Protein AF-A0A6N6T732-F1 (afdb_monomer_lite)

Foldseek 3Di:
DDDDDDDDDPPVCVVVVVVPDDDDDDDDDDDDDDDPPVPPPPPDPPQQLVLLLLQLLVLLVVPQVPHDPVVSVVSSVVSSVCVVVVHDDPVFKDWWDFPDKKKFKFFWDWAADPDDDDPVLPDQLEHFIFTDWQFRPDMDHADPPQADPVGGFAWWKWARDPSAIATGMHMKMKTKTFAPAWAFLPDSWWKKKKKKKKKKKKFFWDDAQLLPFKDKDKEFEDPPDDPHRPDTDDADGDPVRRPDDDQDDIDPGIDMDMDIDIGMHTRNPDDDPPNDGGTGMMMMIMHSHDCSSDDRDPTRMMIMHMDMDIIMMTGD

Structure (mmCIF, N/CA/C/O backbone):
data_AF-A0A6N6T732-F1
#
_entry.id   AF-A0A6N6T732-F1
#
loop_
_atom_site.group_PDB
_atom_site.id
_atom_site.type_symbol
_atom_site.label_atom_id
_atom_site.label_alt_id
_atom_site.label_comp_id
_atom_site.label_asym_id
_atom_site.label_entity_id
_atom_site.label_seq_id
_atom_site.pdbx_PDB_ins_code
_atom_site.Cartn_x
_atom_site.Cartn_y
_atom_site.Cartn_z
_atom_site.occupancy
_atom_site.B_iso_or_equiv
_atom_site.auth_seq_id
_atom_site.auth_comp_id
_atom_site.auth_asym_id
_atom_site.auth_atom_id
_atom_site.pdbx_PDB_model_num
ATOM 1 N N . MET A 1 1 ? 51.504 6.456 -14.322 1.00 35.09 1 MET A N 1
ATOM 2 C CA . MET A 1 1 ? 51.088 7.842 -14.632 1.00 35.09 1 MET A CA 1
ATOM 3 C C . MET A 1 1 ? 49.649 7.806 -15.120 1.00 35.09 1 MET A C 1
ATOM 5 O O . MET A 1 1 ? 49.411 7.328 -16.221 1.00 35.09 1 MET A O 1
ATOM 9 N N . ALA A 1 2 ? 48.691 8.194 -14.278 1.00 30.41 2 ALA A N 1
ATOM 10 C CA . ALA A 1 2 ? 47.276 8.191 -14.644 1.00 30.41 2 ALA A CA 1
ATOM 11 C C . ALA A 1 2 ? 46.963 9.426 -15.504 1.00 30.41 2 ALA A C 1
ATOM 13 O O . ALA A 1 2 ? 47.252 10.549 -15.096 1.00 30.41 2 ALA A O 1
ATOM 14 N N . LYS A 1 3 ? 46.417 9.212 -16.706 1.00 30.59 3 LYS A N 1
ATOM 15 C CA . LYS A 1 3 ? 45.911 10.280 -17.575 1.00 30.59 3 LYS A CA 1
ATOM 16 C C . LYS A 1 3 ? 44.553 10.732 -17.045 1.00 30.59 3 LYS A C 1
ATOM 18 O O . LYS A 1 3 ? 43.593 9.968 -17.086 1.00 30.59 3 LYS A O 1
ATOM 23 N N . THR A 1 4 ? 44.477 11.964 -16.563 1.00 31.52 4 THR A N 1
ATOM 24 C CA . THR A 1 4 ? 43.221 12.598 -16.161 1.00 31.52 4 THR A CA 1
ATOM 25 C C . THR A 1 4 ? 42.427 12.960 -17.417 1.00 31.52 4 THR A C 1
ATOM 27 O O . THR A 1 4 ? 42.833 13.836 -18.177 1.00 31.52 4 THR A O 1
ATOM 30 N N . GLN A 1 5 ? 41.307 12.277 -17.663 1.00 32.09 5 GLN A N 1
ATOM 31 C CA . GLN A 1 5 ? 40.315 12.717 -18.646 1.00 32.09 5 GLN A CA 1
ATOM 32 C C . GLN A 1 5 ? 39.537 13.892 -18.041 1.00 32.09 5 GLN A C 1
ATOM 34 O O . GLN A 1 5 ? 38.750 13.712 -17.114 1.00 32.09 5 GLN A O 1
ATOM 39 N N . GLY A 1 6 ? 39.794 15.105 -18.529 1.00 36.12 6 GLY A N 1
ATOM 40 C CA . GLY A 1 6 ? 38.987 16.277 -18.196 1.00 36.12 6 GLY A CA 1
ATOM 41 C C . GLY A 1 6 ? 37.694 16.268 -19.006 1.00 36.12 6 GLY A C 1
ATOM 42 O O . GLY A 1 6 ? 37.737 16.150 -20.229 1.00 36.12 6 GLY A O 1
ATOM 43 N N . MET A 1 7 ? 36.551 16.391 -18.334 1.00 41.09 7 MET A N 1
ATOM 44 C CA . MET A 1 7 ? 35.250 16.548 -18.979 1.00 41.09 7 MET A CA 1
ATOM 45 C C . MET A 1 7 ? 34.884 18.037 -18.998 1.00 41.09 7 MET A C 1
ATOM 47 O O . MET A 1 7 ? 34.877 18.683 -17.951 1.00 41.09 7 MET A O 1
ATOM 51 N N . LEU A 1 8 ? 34.604 18.592 -20.180 1.00 38.72 8 LEU A N 1
ATOM 52 C CA . LEU A 1 8 ? 34.119 19.967 -20.320 1.00 38.72 8 LEU A CA 1
ATOM 53 C C . LEU A 1 8 ? 32.627 20.006 -19.972 1.00 38.72 8 LEU A C 1
ATOM 55 O O . LEU A 1 8 ? 31.811 19.404 -20.667 1.00 38.72 8 LEU A O 1
ATOM 59 N N . VAL A 1 9 ? 32.279 20.704 -18.890 1.00 42.16 9 VAL A N 1
ATOM 60 C CA . VAL A 1 9 ? 30.891 20.889 -18.449 1.00 42.16 9 VAL A CA 1
ATOM 61 C C . VAL A 1 9 ? 30.406 22.272 -18.896 1.00 42.16 9 VAL A C 1
ATOM 63 O O . VAL A 1 9 ? 31.057 23.266 -18.568 1.00 42.16 9 VAL A O 1
ATOM 66 N N . PRO A 1 10 ? 29.281 22.368 -19.629 1.00 42.53 10 PRO A N 1
ATOM 67 C CA . PRO A 1 10 ? 28.697 23.648 -20.023 1.00 42.53 10 PRO A CA 1
ATOM 68 C C . PRO A 1 10 ? 28.397 24.539 -18.804 1.00 42.53 10 PRO A C 1
ATOM 70 O O . PRO A 1 10 ? 27.924 24.012 -17.794 1.00 42.53 10 PRO A O 1
ATOM 73 N N . PRO A 1 11 ? 28.583 25.875 -18.880 1.00 43.62 11 PRO A N 1
ATOM 74 C CA . PRO A 1 11 ? 28.411 26.778 -17.735 1.00 43.62 11 PRO A CA 1
ATOM 75 C C . PRO A 1 11 ? 27.060 26.671 -17.016 1.00 43.62 11 PRO A C 1
ATOM 77 O O . PRO A 1 11 ? 26.996 26.816 -15.799 1.00 43.62 11 PRO A O 1
ATOM 80 N N . SER A 1 12 ? 25.991 26.342 -17.745 1.00 44.75 12 SER A N 1
ATOM 81 C CA . SER A 1 12 ? 24.641 26.150 -17.202 1.00 44.75 12 SER A CA 1
ATOM 82 C C . SER A 1 12 ? 24.476 24.895 -16.337 1.00 44.75 12 SER A C 1
ATOM 84 O O . SER A 1 12 ? 23.499 24.789 -15.599 1.00 44.75 12 SER A O 1
ATOM 86 N N . LEU A 1 13 ? 25.413 23.947 -16.412 1.00 42.38 13 LEU A N 1
ATOM 87 C CA . LEU A 1 13 ? 25.359 22.654 -15.725 1.00 42.38 13 LEU A CA 1
ATOM 88 C C . LEU A 1 13 ? 26.427 22.515 -14.632 1.00 42.38 13 LEU A C 1
ATOM 90 O O . LEU A 1 13 ? 26.400 21.541 -13.879 1.00 42.38 13 LEU A O 1
ATOM 94 N N . ILE A 1 14 ? 27.330 23.495 -14.494 1.00 47.50 14 ILE A N 1
ATOM 95 C CA . ILE A 1 14 ? 28.414 23.493 -13.497 1.00 47.50 14 ILE A CA 1
ATOM 96 C C . ILE A 1 14 ? 27.856 23.356 -12.071 1.00 47.50 14 ILE A C 1
ATOM 98 O O . ILE A 1 14 ? 28.342 22.534 -11.297 1.00 47.50 14 ILE A O 1
ATOM 102 N N . ASP A 1 15 ? 26.772 24.063 -11.748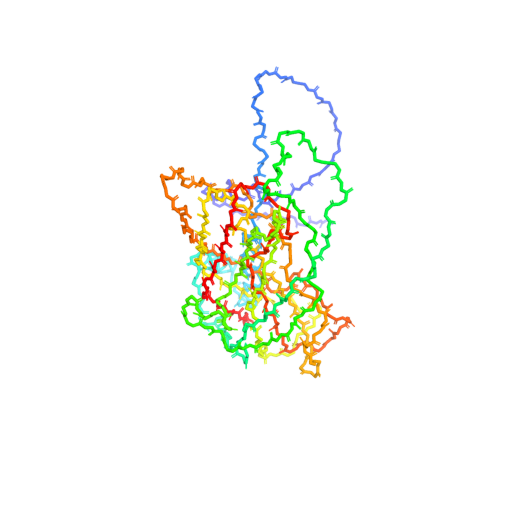 1.00 40.88 15 ASP A N 1
ATOM 103 C CA . ASP A 1 15 ? 26.142 24.019 -10.420 1.00 40.88 15 ASP A CA 1
ATOM 104 C C . ASP A 1 15 ? 25.431 22.693 -10.106 1.00 40.88 15 ASP A C 1
ATOM 106 O O . ASP A 1 15 ? 25.284 22.322 -8.939 1.00 40.88 15 ASP A O 1
ATOM 110 N N . GLN A 1 16 ? 24.984 21.958 -11.127 1.00 43.28 16 GLN A N 1
ATOM 111 C CA . GLN A 1 16 ? 24.460 20.596 -10.972 1.00 43.28 16 GLN A CA 1
ATOM 112 C C . GLN A 1 16 ? 25.591 19.568 -10.874 1.00 43.28 16 GLN A C 1
ATOM 114 O O . GLN A 1 16 ? 25.476 18.595 -10.131 1.00 43.28 16 GLN A O 1
ATOM 119 N N . PHE A 1 17 ? 26.699 19.806 -11.573 1.00 38.28 17 PHE A N 1
ATOM 120 C CA . PHE A 1 17 ? 27.848 18.911 -11.620 1.00 38.28 17 PHE A CA 1
ATOM 121 C C . PHE A 1 17 ? 28.664 18.939 -10.318 1.00 38.28 17 PHE A C 1
ATOM 123 O O . PHE A 1 17 ? 28.995 17.890 -9.765 1.00 38.28 17 PHE A O 1
ATOM 130 N N . LEU A 1 18 ? 28.895 20.132 -9.756 1.00 43.75 18 LEU A N 1
ATOM 131 C CA . LEU A 1 18 ? 29.606 20.325 -8.484 1.00 43.75 18 LEU A CA 1
ATOM 132 C C . LEU A 1 18 ? 28.840 19.783 -7.265 1.00 43.75 18 LEU A C 1
ATOM 134 O O . LEU A 1 18 ? 29.448 19.481 -6.241 1.00 43.75 18 LEU A O 1
ATOM 138 N N . LYS A 1 19 ? 27.514 19.614 -7.359 1.00 43.56 19 LYS A N 1
ATOM 139 C CA . LYS A 1 19 ? 26.692 19.025 -6.285 1.00 43.56 19 LYS A CA 1
ATOM 140 C C . LYS A 1 19 ? 26.831 17.503 -6.166 1.00 43.56 19 LYS A C 1
ATOM 142 O O . LYS A 1 19 ? 26.499 16.971 -5.109 1.00 43.56 19 LYS A O 1
ATOM 147 N N . ASN A 1 20 ? 27.322 16.825 -7.206 1.00 37.81 20 ASN A N 1
ATOM 148 C CA . ASN A 1 20 ? 27.264 15.364 -7.324 1.00 37.81 20 ASN A CA 1
ATOM 149 C C . ASN A 1 20 ? 28.620 14.647 -7.180 1.00 37.81 20 ASN A C 1
ATOM 151 O O . ASN A 1 20 ? 28.633 13.428 -7.025 1.00 37.81 20 ASN A O 1
ATOM 155 N N . LEU A 1 21 ? 29.759 15.351 -7.203 1.00 31.69 21 LEU A N 1
ATOM 156 C CA . LEU A 1 21 ? 31.086 14.723 -7.238 1.00 31.69 21 LEU A CA 1
ATOM 157 C C . LEU A 1 21 ? 31.931 15.027 -5.987 1.00 31.69 21 LEU A C 1
ATOM 159 O O . LEU A 1 21 ? 32.780 15.908 -5.971 1.00 31.69 21 LEU A O 1
ATOM 163 N N . VAL A 1 22 ? 31.750 14.146 -5.003 1.00 36.78 22 VAL A N 1
ATOM 164 C CA . VAL A 1 22 ? 32.796 13.531 -4.159 1.00 36.78 22 VAL A CA 1
ATOM 165 C C . VAL A 1 22 ? 33.006 14.047 -2.713 1.00 36.78 22 VAL A C 1
ATOM 167 O O . VAL A 1 22 ? 32.963 15.249 -2.452 1.00 36.78 22 VAL A O 1
ATOM 170 N N . PRO A 1 23 ? 33.236 13.112 -1.751 1.00 37.38 23 PRO A N 1
ATOM 171 C CA . PRO A 1 23 ? 33.111 13.306 -0.305 1.00 37.38 23 PRO A CA 1
ATOM 172 C C . PRO A 1 23 ? 34.408 13.089 0.518 1.00 37.38 23 PRO A C 1
ATOM 174 O O . PRO A 1 23 ? 35.254 12.278 0.162 1.00 37.38 23 PRO A O 1
ATOM 177 N N . SER A 1 24 ? 34.434 13.654 1.739 1.00 33.94 24 SER A N 1
ATOM 178 C CA . SER A 1 24 ? 35.237 13.244 2.928 1.00 33.94 24 SER A CA 1
ATOM 179 C C . SER A 1 24 ? 36.781 13.329 2.798 1.00 33.94 24 SER A C 1
ATOM 181 O O . SER A 1 24 ? 37.322 13.203 1.718 1.00 33.94 24 SER A O 1
ATOM 183 N N . LYS A 1 25 ? 37.634 13.516 3.814 1.00 27.47 25 LYS A N 1
ATOM 184 C CA . LYS A 1 25 ? 37.588 13.486 5.286 1.00 27.47 25 LYS A CA 1
ATOM 185 C C . LYS A 1 25 ? 38.965 14.011 5.764 1.00 27.47 25 LYS A C 1
ATOM 187 O O . LYS A 1 25 ? 39.962 13.707 5.120 1.00 27.47 25 LYS A O 1
ATOM 192 N N . GLY A 1 26 ? 39.035 14.668 6.928 1.00 26.25 26 GLY A N 1
ATOM 193 C CA . GLY A 1 26 ? 40.255 14.687 7.758 1.00 26.25 26 GLY A CA 1
ATOM 194 C C . GLY A 1 26 ? 40.869 16.050 8.106 1.00 26.25 26 GLY A C 1
ATOM 195 O O . GLY A 1 26 ? 41.775 16.487 7.415 1.00 26.25 26 GLY A O 1
ATOM 196 N N . LEU A 1 27 ? 40.445 16.594 9.264 1.00 31.34 27 LEU A N 1
ATOM 197 C CA . LEU A 1 27 ? 41.153 17.528 10.174 1.00 31.34 27 LEU A CA 1
ATOM 198 C C . LEU A 1 27 ? 41.554 18.908 9.593 1.00 31.34 27 LEU A C 1
ATOM 200 O O . LEU A 1 27 ? 42.120 19.022 8.528 1.00 31.34 27 LEU A O 1
ATOM 204 N N . SER A 1 28 ? 41.405 20.050 10.258 1.00 29.86 28 SER A N 1
ATOM 205 C CA . SER A 1 28 ? 41.056 20.391 11.633 1.00 29.86 28 SER A CA 1
ATOM 206 C C . SER A 1 28 ? 40.894 21.920 11.713 1.00 29.86 28 SER A C 1
ATOM 208 O O . SER A 1 28 ? 41.497 22.647 10.931 1.00 29.86 28 SER A O 1
ATOM 210 N N . LYS A 1 29 ? 40.162 22.366 12.741 1.00 26.39 29 LYS A N 1
ATOM 211 C CA . LYS A 1 29 ? 40.048 23.734 13.289 1.00 26.39 29 LYS A CA 1
ATOM 212 C C . LYS A 1 29 ? 38.843 24.570 12.834 1.00 26.39 29 LYS A C 1
ATOM 214 O O . LYS A 1 29 ? 38.681 24.991 11.699 1.00 26.39 29 LYS A O 1
ATOM 219 N N . ILE A 1 30 ? 38.006 24.780 13.844 1.00 32.16 30 ILE A N 1
ATOM 220 C CA . ILE A 1 30 ? 36.746 25.511 13.915 1.00 32.16 30 ILE A CA 1
ATOM 221 C C . ILE A 1 30 ? 37.026 26.993 14.210 1.00 32.16 30 ILE A C 1
ATOM 223 O O . ILE A 1 30 ? 37.920 27.283 15.003 1.00 32.16 30 ILE A O 1
ATOM 227 N N . ARG A 1 31 ? 36.148 27.869 13.696 1.00 25.81 31 ARG A N 1
ATOM 228 C CA . ARG A 1 31 ? 35.474 29.049 14.314 1.00 25.81 31 ARG A CA 1
ATOM 229 C C . ARG A 1 31 ? 35.405 30.169 13.264 1.00 25.81 31 ARG A C 1
ATOM 231 O O . ARG A 1 31 ? 36.355 30.369 12.531 1.00 25.81 31 ARG A O 1
ATOM 238 N N . VAL A 1 32 ? 34.298 30.889 13.090 1.00 24.05 32 VAL A N 1
ATOM 239 C CA . VAL A 1 32 ? 33.556 31.668 14.095 1.00 24.05 32 VAL A CA 1
ATOM 240 C C . VAL A 1 32 ? 32.073 31.798 13.680 1.00 24.05 32 VAL A C 1
ATOM 242 O O . VAL A 1 32 ? 31.765 31.915 12.499 1.00 24.05 32 VAL A O 1
ATOM 245 N N . ARG A 1 33 ? 31.155 31.780 14.662 1.00 32.78 33 ARG A N 1
ATOM 246 C CA . ARG A 1 33 ? 29.714 32.087 14.503 1.00 32.78 33 ARG A CA 1
ATOM 247 C C . ARG A 1 33 ? 29.509 33.602 14.338 1.00 32.78 33 ARG A C 1
ATOM 249 O O . ARG A 1 33 ? 30.159 34.352 15.060 1.00 32.78 33 ARG A O 1
ATOM 256 N N . PRO A 1 34 ? 28.537 34.053 13.529 1.00 27.25 34 PRO A N 1
ATOM 257 C CA . PRO A 1 34 ? 27.346 34.637 14.158 1.00 27.25 34 PRO A CA 1
ATOM 258 C C . PRO A 1 34 ? 26.037 34.337 13.404 1.00 27.25 34 PRO A C 1
ATOM 260 O O . PRO A 1 34 ? 26.011 34.167 12.190 1.00 27.25 34 PRO A O 1
ATOM 263 N N . SER A 1 35 ? 24.936 34.331 14.159 1.00 27.12 35 SER A N 1
ATOM 264 C CA . SER A 1 35 ? 23.563 33.947 13.788 1.00 27.12 35 SER A CA 1
ATOM 265 C C . SER A 1 35 ? 23.373 32.448 13.525 1.00 27.12 35 SER A C 1
ATOM 267 O O . SER A 1 35 ? 23.956 31.850 12.625 1.00 27.12 35 SER A O 1
ATOM 269 N N . VAL A 1 36 ? 22.551 31.814 14.363 1.00 31.14 36 VAL A N 1
ATOM 270 C CA . VAL A 1 36 ? 22.095 30.437 14.173 1.00 31.14 36 VAL A CA 1
ATOM 271 C C . VAL A 1 36 ? 21.161 30.436 12.960 1.00 31.14 36 VAL A C 1
ATOM 273 O O . VAL A 1 36 ? 19.945 30.468 13.097 1.00 31.14 36 VAL A O 1
ATOM 276 N N . ARG A 1 37 ? 21.725 30.395 11.747 1.00 30.56 37 ARG A N 1
ATOM 277 C CA . ARG A 1 37 ? 21.082 29.617 10.693 1.00 30.56 37 ARG A CA 1
ATOM 278 C C . ARG A 1 37 ? 21.191 28.190 11.189 1.00 30.56 37 ARG A C 1
ATOM 280 O O . ARG A 1 37 ? 22.283 27.622 11.194 1.00 30.56 37 ARG A O 1
ATOM 287 N N . ILE A 1 38 ? 20.082 27.650 11.691 1.00 29.45 38 ILE A N 1
ATOM 288 C CA . ILE A 1 38 ? 19.887 26.204 11.695 1.00 29.45 38 ILE A CA 1
ATOM 289 C C . ILE A 1 38 ? 20.285 25.809 10.279 1.00 29.45 38 ILE A C 1
ATOM 291 O O . ILE A 1 38 ? 19.658 26.267 9.324 1.00 29.45 38 ILE A O 1
ATOM 295 N N . ALA A 1 39 ? 21.421 25.127 10.128 1.00 32.91 39 ALA A N 1
ATOM 296 C CA . ALA A 1 39 ? 21.744 24.520 8.858 1.00 32.91 39 ALA A CA 1
ATOM 297 C C . ALA A 1 39 ? 20.534 23.640 8.587 1.00 32.91 39 ALA A C 1
ATOM 299 O O . ALA A 1 39 ? 20.311 22.693 9.343 1.00 32.91 39 ALA A O 1
ATOM 300 N N . GLU A 1 40 ? 19.698 24.032 7.620 1.00 34.22 40 GLU A N 1
ATOM 301 C CA . GLU A 1 40 ? 18.689 23.141 7.081 1.00 34.22 40 GLU A CA 1
ATOM 302 C C . GLU A 1 40 ? 19.465 21.868 6.792 1.00 34.22 40 GLU A C 1
ATOM 304 O O . GLU A 1 40 ? 20.351 21.855 5.929 1.00 34.22 40 GLU A O 1
ATOM 309 N N . GLN A 1 41 ? 19.237 20.837 7.612 1.00 30.78 41 GLN A N 1
ATOM 310 C CA . GLN A 1 41 ? 19.618 19.489 7.254 1.00 30.78 41 GLN A CA 1
ATOM 311 C C . GLN A 1 41 ? 19.092 19.361 5.841 1.00 30.78 41 GLN A C 1
ATOM 313 O O . GLN A 1 41 ? 17.879 19.454 5.647 1.00 30.78 41 GLN A O 1
ATOM 318 N N . ARG A 1 42 ? 19.993 19.295 4.851 1.00 38.25 42 ARG A N 1
ATOM 319 C CA . ARG A 1 42 ? 19.561 19.064 3.479 1.00 38.25 42 ARG A CA 1
ATOM 320 C C . ARG A 1 42 ? 18.691 17.822 3.583 1.00 38.25 42 ARG A C 1
ATOM 322 O O . ARG A 1 42 ? 19.222 16.808 4.042 1.00 38.25 42 ARG A O 1
ATOM 329 N N . PRO A 1 43 ? 17.385 17.918 3.289 1.00 48.31 43 PRO A N 1
ATOM 330 C CA . PRO A 1 43 ? 16.514 16.779 3.466 1.00 48.31 43 PRO A CA 1
ATOM 331 C C . PRO A 1 43 ? 17.125 15.663 2.631 1.00 48.31 43 PRO A C 1
ATOM 333 O O . PRO A 1 43 ? 17.459 15.889 1.462 1.00 48.31 43 PRO A O 1
ATOM 336 N N . GLU A 1 44 ? 17.378 14.510 3.254 1.00 44.59 44 GLU A N 1
ATOM 337 C CA . GLU A 1 44 ? 17.835 13.347 2.507 1.00 44.59 44 GLU A CA 1
ATOM 338 C C . GLU A 1 44 ? 16.911 13.180 1.294 1.00 44.59 44 GLU A C 1
ATOM 340 O O . GLU A 1 44 ? 15.693 13.369 1.423 1.00 44.59 44 GLU A O 1
ATOM 345 N N . PRO A 1 45 ? 17.455 12.908 0.093 1.00 57.78 45 PRO A N 1
ATOM 346 C CA . PRO A 1 45 ? 16.609 12.697 -1.065 1.00 57.78 45 PRO A CA 1
ATOM 347 C C . PRO A 1 45 ? 15.623 11.577 -0.732 1.00 57.78 45 PRO A C 1
ATOM 349 O O . PRO A 1 45 ? 16.034 10.492 -0.313 1.00 57.78 45 PRO A O 1
ATOM 352 N N . SER A 1 46 ? 14.330 11.868 -0.911 1.00 72.06 46 SER A N 1
ATOM 353 C CA . SER A 1 46 ? 13.245 10.917 -0.639 1.00 72.06 46 SER A CA 1
ATOM 354 C C . SER A 1 46 ? 13.543 9.549 -1.255 1.00 72.06 46 SER A C 1
ATOM 356 O O . SER A 1 46 ? 14.236 9.472 -2.281 1.00 72.06 46 SER A O 1
ATOM 358 N N . TYR A 1 47 ? 13.015 8.464 -0.676 1.00 73.44 47 TYR A N 1
ATOM 359 C CA . TYR A 1 47 ? 13.153 7.123 -1.273 1.00 73.44 47 TYR A CA 1
ATOM 360 C C . TYR A 1 47 ? 12.811 7.116 -2.771 1.00 73.44 47 TYR A C 1
ATOM 362 O O . TYR A 1 47 ? 13.557 6.548 -3.570 1.00 73.44 47 TYR A O 1
ATOM 370 N N . THR A 1 48 ? 11.771 7.856 -3.162 1.00 83.25 48 THR A N 1
ATOM 371 C CA . THR A 1 48 ? 11.371 8.071 -4.557 1.00 83.25 48 THR A CA 1
ATOM 372 C C . THR A 1 48 ? 12.504 8.624 -5.419 1.00 83.25 48 THR A C 1
ATOM 374 O O . THR A 1 48 ? 12.817 8.078 -6.473 1.00 83.25 48 THR A O 1
ATOM 377 N N . THR A 1 49 ? 13.160 9.702 -4.979 1.00 85.00 49 THR A N 1
ATOM 378 C CA . THR A 1 49 ? 14.250 10.338 -5.736 1.00 85.00 49 THR A CA 1
ATOM 379 C C . THR A 1 49 ? 15.444 9.401 -5.901 1.00 85.00 49 THR A C 1
ATOM 381 O O . THR A 1 49 ? 16.023 9.332 -6.985 1.00 85.00 49 THR A O 1
ATOM 384 N N . ARG A 1 50 ? 15.793 8.650 -4.849 1.00 84.31 50 ARG A N 1
ATOM 385 C CA . ARG A 1 50 ? 16.870 7.649 -4.905 1.00 84.31 50 ARG A CA 1
ATOM 386 C C . ARG A 1 50 ? 16.549 6.535 -5.900 1.00 84.31 50 ARG A C 1
ATOM 388 O O . ARG A 1 50 ? 17.413 6.157 -6.687 1.00 84.31 50 ARG A O 1
ATOM 395 N N . PHE A 1 51 ? 15.308 6.052 -5.905 1.00 88.00 51 PHE A N 1
ATOM 396 C CA . PHE A 1 51 ? 14.878 5.027 -6.847 1.00 88.00 51 PHE A CA 1
ATOM 397 C C . PHE A 1 51 ? 14.883 5.517 -8.301 1.00 88.00 51 PHE A C 1
ATOM 399 O O . PHE A 1 51 ? 15.431 4.826 -9.156 1.00 88.00 51 PHE A O 1
ATOM 406 N N . ILE A 1 52 ? 14.345 6.710 -8.581 1.00 91.50 52 ILE A N 1
ATOM 407 C CA . ILE A 1 52 ? 14.351 7.294 -9.936 1.00 91.50 52 ILE A CA 1
ATOM 408 C C . ILE A 1 52 ? 15.785 7.400 -10.465 1.00 91.50 52 ILE A C 1
ATOM 410 O O . ILE A 1 52 ? 16.061 6.992 -11.590 1.00 91.50 52 ILE A O 1
ATOM 414 N N . SER A 1 53 ? 16.711 7.879 -9.628 1.00 90.00 53 SER A N 1
ATOM 415 C CA . SER A 1 53 ? 18.134 7.967 -9.968 1.00 90.00 53 SER A CA 1
ATOM 416 C C . SER A 1 53 ? 18.738 6.637 -10.367 1.00 90.00 53 SER A C 1
ATOM 418 O O . SER A 1 53 ? 19.430 6.541 -11.379 1.00 90.00 53 SER A O 1
ATOM 420 N N . PHE A 1 54 ? 18.497 5.622 -9.548 1.00 90.94 54 PHE A N 1
ATOM 421 C CA . PHE A 1 54 ? 18.991 4.282 -9.791 1.00 90.94 54 PHE A CA 1
ATOM 422 C C . PHE A 1 54 ? 18.417 3.700 -11.088 1.00 90.94 54 PHE A C 1
ATOM 424 O O . PHE A 1 54 ? 19.167 3.213 -11.931 1.00 90.94 54 PHE A O 1
ATOM 431 N N . ALA A 1 55 ? 17.101 3.798 -11.275 1.00 93.00 55 ALA A N 1
ATOM 432 C CA . ALA A 1 55 ? 16.427 3.236 -12.434 1.00 93.00 55 ALA A CA 1
ATOM 433 C C . ALA A 1 55 ? 16.848 3.916 -13.744 1.00 93.00 55 ALA A C 1
ATOM 435 O O . ALA A 1 55 ? 17.134 3.224 -14.719 1.00 93.00 55 ALA A O 1
ATOM 436 N N . ALA A 1 56 ? 16.963 5.248 -13.750 1.00 93.94 56 ALA A N 1
ATOM 437 C CA . ALA A 1 56 ? 17.456 5.996 -14.903 1.00 93.94 56 ALA A CA 1
ATOM 438 C C . ALA A 1 56 ? 18.894 5.602 -15.268 1.00 93.94 56 ALA A C 1
ATOM 440 O O . ALA A 1 56 ? 19.194 5.388 -16.444 1.00 93.94 56 ALA A O 1
ATOM 441 N N . ALA A 1 57 ? 19.776 5.443 -14.275 1.00 92.62 57 ALA A N 1
ATOM 442 C CA . ALA A 1 57 ? 21.153 5.006 -14.502 1.00 92.62 57 ALA A CA 1
ATOM 443 C C . ALA A 1 57 ? 21.220 3.582 -15.076 1.00 92.62 57 ALA A C 1
ATOM 445 O O . ALA A 1 57 ? 21.927 3.353 -16.057 1.00 92.62 57 ALA A O 1
ATOM 446 N N . TRP A 1 58 ? 20.455 2.647 -14.504 1.00 93.69 58 TRP A N 1
ATOM 447 C CA . TRP A 1 58 ? 20.413 1.259 -14.966 1.00 93.69 58 TRP A CA 1
ATOM 448 C C . TRP A 1 58 ? 19.907 1.155 -16.406 1.00 93.69 58 TRP A C 1
ATOM 450 O O . TRP A 1 58 ? 20.550 0.533 -17.251 1.00 93.69 58 TRP A O 1
ATOM 460 N N . LEU A 1 59 ? 18.786 1.820 -16.706 1.00 94.38 59 LEU A N 1
ATOM 461 C CA . LEU A 1 59 ? 18.204 1.835 -18.045 1.00 94.38 59 LEU A CA 1
ATOM 462 C C . LEU A 1 59 ? 19.167 2.438 -19.062 1.00 94.38 59 LEU A C 1
ATOM 464 O O . LEU A 1 59 ? 19.343 1.866 -20.132 1.00 94.38 59 LEU A O 1
ATOM 468 N N . THR A 1 60 ? 19.834 3.540 -18.713 1.00 93.31 60 THR A N 1
ATOM 469 C CA . THR A 1 60 ? 20.846 4.161 -19.579 1.00 93.31 60 THR A CA 1
ATOM 470 C C . THR A 1 60 ? 21.969 3.177 -19.880 1.00 93.31 60 THR A C 1
ATOM 472 O O . THR A 1 60 ? 22.220 2.875 -21.040 1.00 93.31 60 THR A O 1
ATOM 475 N N . ALA A 1 61 ? 22.567 2.563 -18.856 1.00 90.81 61 ALA A N 1
ATOM 476 C CA . ALA A 1 61 ? 23.641 1.590 -19.051 1.00 90.81 61 ALA A CA 1
ATOM 477 C C . ALA A 1 61 ? 23.244 0.415 -19.969 1.00 90.81 61 ALA A C 1
ATOM 479 O O . ALA A 1 61 ? 24.081 -0.091 -20.715 1.00 90.81 61 ALA A O 1
ATOM 480 N N . LYS A 1 62 ? 21.975 -0.014 -19.938 1.00 90.69 62 LYS A N 1
ATOM 481 C CA . LYS A 1 62 ? 21.457 -1.087 -20.799 1.00 90.69 62 LYS A CA 1
ATOM 482 C C . LYS A 1 62 ? 21.135 -0.631 -22.222 1.00 90.69 62 LYS A C 1
ATOM 484 O O . LYS A 1 62 ? 21.442 -1.354 -23.165 1.00 90.69 62 LYS A O 1
ATOM 489 N N . TRP A 1 63 ? 20.523 0.540 -22.383 1.00 89.12 63 TRP A N 1
ATOM 490 C CA . TRP A 1 63 ? 19.969 1.001 -23.661 1.00 89.12 63 TRP A CA 1
ATOM 491 C C . TRP A 1 63 ? 20.952 1.780 -24.526 1.00 89.12 63 TRP A C 1
ATOM 493 O O . TRP A 1 63 ? 20.785 1.838 -25.742 1.00 89.12 63 TRP A O 1
ATOM 503 N N . THR A 1 64 ? 21.993 2.356 -23.931 1.00 89.38 64 THR A N 1
ATOM 504 C CA . THR A 1 64 ? 22.940 3.225 -24.638 1.00 89.38 64 THR A CA 1
ATOM 505 C C . THR A 1 64 ? 24.355 2.652 -24.661 1.00 89.38 64 THR A C 1
ATOM 507 O O . THR A 1 64 ? 25.316 3.407 -24.752 1.00 89.38 64 THR A O 1
ATOM 510 N N . ALA A 1 65 ? 24.505 1.322 -24.598 1.00 80.25 65 ALA A N 1
ATOM 511 C CA . ALA A 1 65 ? 25.804 0.644 -24.480 1.00 80.25 65 ALA A CA 1
ATOM 512 C C . ALA A 1 65 ? 26.837 1.035 -25.561 1.00 80.25 65 ALA A C 1
ATOM 514 O O . ALA A 1 65 ? 28.035 0.960 -25.310 1.00 80.25 65 ALA A O 1
ATOM 515 N N . ASN A 1 66 ? 26.377 1.477 -26.738 1.00 85.44 66 ASN A N 1
ATOM 516 C CA . ASN A 1 66 ? 27.220 1.930 -27.851 1.00 85.44 66 ASN A CA 1
ATOM 517 C C . ASN A 1 66 ? 26.947 3.388 -28.270 1.00 85.44 66 ASN A C 1
ATOM 519 O O . ASN A 1 66 ? 27.345 3.791 -29.362 1.00 85.44 66 ASN A O 1
ATOM 523 N N . ALA A 1 67 ? 26.233 4.162 -27.452 1.00 86.38 67 ALA A N 1
ATOM 524 C CA . ALA A 1 67 ? 25.900 5.545 -27.773 1.00 86.38 67 ALA A CA 1
ATOM 525 C C . ALA A 1 67 ? 27.031 6.507 -27.374 1.00 86.38 67 ALA A C 1
ATOM 527 O O . ALA A 1 67 ? 27.910 6.192 -26.570 1.00 86.38 67 ALA A O 1
ATOM 528 N N . SER A 1 68 ? 27.001 7.720 -27.916 1.00 88.06 68 SER A N 1
ATOM 529 C CA . SER A 1 68 ? 27.865 8.808 -27.465 1.00 88.06 68 SER A CA 1
ATOM 530 C C . SER A 1 68 ? 27.494 9.274 -26.049 1.00 88.06 68 SER A C 1
ATOM 532 O O . SER A 1 68 ? 26.357 9.136 -25.599 1.00 88.06 68 SER A O 1
ATOM 534 N N . LYS A 1 69 ? 28.428 9.931 -25.347 1.00 86.69 69 LYS A N 1
ATOM 535 C CA . LYS A 1 69 ? 28.163 10.501 -24.009 1.00 86.69 69 LYS A CA 1
ATOM 536 C C . LYS A 1 69 ? 27.026 11.523 -23.979 1.00 86.69 69 LYS A C 1
ATOM 538 O O . LYS A 1 69 ? 26.372 11.681 -22.950 1.00 86.69 69 LYS A O 1
ATOM 543 N N . VAL A 1 70 ? 26.789 12.208 -25.096 1.00 86.25 70 VAL A N 1
ATOM 544 C CA . VAL A 1 70 ? 25.676 13.153 -25.225 1.00 86.25 70 VAL A CA 1
ATOM 545 C C . VAL A 1 70 ? 24.347 12.399 -25.248 1.00 86.25 70 VAL A C 1
ATOM 547 O O . VAL A 1 70 ? 23.440 12.759 -24.502 1.00 86.25 70 VAL A O 1
ATOM 550 N N . GLU A 1 71 ? 24.254 11.323 -26.028 1.00 83.88 71 GLU A N 1
ATOM 551 C CA . GLU A 1 71 ? 23.058 10.475 -26.106 1.00 83.88 71 GLU A CA 1
ATOM 552 C C . GLU A 1 71 ? 22.780 9.756 -24.777 1.00 83.88 71 GLU A C 1
ATOM 554 O O . GLU A 1 71 ? 21.637 9.745 -24.325 1.00 83.88 71 GLU A O 1
ATOM 559 N N . GLU A 1 72 ? 23.815 9.243 -24.094 1.00 86.06 72 GLU A N 1
ATOM 560 C CA . GLU A 1 72 ? 23.685 8.673 -22.740 1.00 86.06 72 GLU A CA 1
ATOM 561 C C . GLU A 1 72 ? 23.053 9.686 -21.766 1.00 86.06 72 GLU A C 1
ATOM 563 O O . GLU A 1 72 ? 22.101 9.377 -21.047 1.00 86.06 72 GLU A O 1
ATOM 568 N N . SER A 1 73 ? 23.562 10.924 -21.751 1.00 87.88 73 SER A N 1
ATOM 569 C CA . SER A 1 73 ? 23.083 11.976 -20.847 1.00 87.88 73 SER A CA 1
ATOM 570 C C . SER A 1 73 ? 21.658 12.432 -21.173 1.00 87.88 73 SER A C 1
ATOM 572 O O . SER A 1 73 ? 20.864 12.679 -20.256 1.00 87.88 73 SER A O 1
ATOM 574 N N . GLN A 1 74 ? 21.318 12.526 -22.461 1.00 90.06 74 GLN A N 1
ATOM 575 C CA . GLN A 1 74 ? 19.967 12.852 -22.914 1.00 90.06 74 GLN A CA 1
ATOM 576 C C . GLN A 1 74 ? 18.973 11.762 -22.515 1.00 90.06 74 GLN A C 1
ATOM 578 O O . GLN A 1 74 ? 17.923 12.081 -21.957 1.00 90.06 74 GLN A O 1
ATOM 583 N N . PHE A 1 75 ? 19.322 10.490 -22.724 1.00 91.81 75 PHE A N 1
ATOM 584 C CA . PHE A 1 75 ? 18.464 9.369 -22.358 1.00 91.81 75 PHE A CA 1
ATOM 585 C C . PHE A 1 75 ? 18.261 9.278 -20.842 1.00 91.81 75 PHE A C 1
ATOM 587 O O . PHE A 1 75 ? 17.120 9.226 -20.388 1.00 91.81 75 PHE A O 1
ATOM 594 N N . TYR A 1 76 ? 19.332 9.378 -20.046 1.00 94.00 76 TYR A N 1
ATOM 595 C CA . TYR A 1 76 ? 19.228 9.437 -18.584 1.00 94.00 76 TYR A CA 1
ATOM 596 C C . TYR A 1 76 ? 18.268 10.541 -18.124 1.00 94.00 76 TYR A C 1
ATOM 598 O O . TYR A 1 76 ? 17.391 10.317 -17.287 1.00 94.00 76 TYR A O 1
ATOM 606 N N . SER A 1 77 ? 18.425 11.743 -18.687 1.00 91.38 77 SER A N 1
ATOM 607 C CA . SER A 1 77 ? 17.596 12.897 -18.336 1.00 91.38 77 SER A CA 1
ATOM 608 C C . SER A 1 77 ? 16.135 12.683 -18.730 1.00 91.38 77 SER A C 1
ATOM 610 O O . SER A 1 77 ? 15.248 13.036 -17.955 1.00 91.38 77 SER A O 1
ATOM 612 N N . ALA A 1 78 ? 15.876 12.078 -19.893 1.00 92.12 78 ALA A N 1
ATOM 613 C CA . ALA A 1 78 ? 14.531 11.735 -20.341 1.00 92.12 78 ALA A CA 1
ATOM 614 C C . ALA A 1 78 ? 13.864 10.732 -19.388 1.00 92.12 78 ALA A C 1
ATOM 616 O O . ALA A 1 78 ? 12.810 11.039 -18.833 1.00 92.12 78 ALA A O 1
ATOM 617 N N . VAL A 1 79 ? 14.523 9.603 -19.097 1.00 92.62 79 VAL A N 1
ATOM 618 C CA . VAL A 1 79 ? 14.009 8.571 -18.177 1.00 92.62 79 VAL A CA 1
ATOM 619 C C . VAL A 1 79 ? 13.730 9.159 -16.793 1.00 92.62 79 VAL A C 1
ATOM 621 O O . VAL A 1 79 ? 12.684 8.899 -16.199 1.00 92.62 79 VAL A O 1
ATOM 624 N N . TRP A 1 80 ? 14.637 9.996 -16.279 1.00 93.44 80 TRP A N 1
ATOM 625 C CA . TRP A 1 80 ? 14.442 10.664 -14.995 1.00 93.44 80 TRP A CA 1
ATOM 626 C C . TRP A 1 80 ? 13.169 11.520 -14.976 1.00 93.44 80 TRP A C 1
ATOM 628 O O . TRP A 1 80 ? 12.400 11.464 -14.012 1.00 93.44 80 TRP A O 1
ATOM 638 N N . GLN A 1 81 ? 12.947 12.340 -16.010 1.00 92.62 81 GLN A N 1
ATOM 639 C CA . GLN A 1 81 ? 11.772 13.213 -16.081 1.00 92.62 81 GLN A CA 1
ATOM 640 C C . GLN A 1 81 ? 10.481 12.417 -16.265 1.00 92.62 81 GLN A C 1
ATOM 642 O O . GLN A 1 81 ? 9.495 12.719 -15.593 1.00 92.62 81 GLN A O 1
ATOM 647 N N . GLU A 1 82 ? 10.497 11.379 -17.103 1.00 94.25 82 GLU A N 1
ATOM 648 C CA . GLU A 1 82 ? 9.360 10.474 -17.280 1.00 94.25 82 GLU A CA 1
ATOM 649 C C . GLU A 1 82 ? 8.952 9.836 -15.946 1.00 94.25 82 GLU A C 1
ATOM 651 O O . GLU A 1 82 ? 7.812 9.995 -15.507 1.00 94.25 82 GLU A O 1
ATOM 656 N N . MET A 1 83 ? 9.895 9.219 -15.225 1.00 92.56 83 MET A N 1
ATOM 657 C CA . MET A 1 83 ? 9.601 8.583 -13.937 1.00 92.56 83 MET A CA 1
ATOM 658 C C . MET A 1 83 ? 9.145 9.589 -12.875 1.00 92.56 83 MET A C 1
ATOM 660 O O . MET A 1 83 ? 8.258 9.286 -12.077 1.00 92.56 83 MET A O 1
ATOM 664 N N . ARG A 1 84 ? 9.706 10.807 -12.869 1.00 90.38 84 ARG A N 1
ATOM 665 C CA . ARG A 1 84 ? 9.253 11.887 -11.977 1.00 90.38 84 ARG A CA 1
ATOM 666 C C . ARG A 1 84 ? 7.815 12.317 -12.280 1.00 90.38 84 ARG A C 1
ATOM 668 O O . ARG A 1 84 ? 7.093 12.678 -11.354 1.00 90.38 84 ARG A O 1
ATOM 675 N N . ALA A 1 85 ? 7.408 12.271 -13.545 1.00 89.62 85 ALA A N 1
ATOM 676 C CA . ALA A 1 85 ? 6.036 12.519 -13.976 1.00 89.62 85 ALA A CA 1
ATOM 677 C C . ALA A 1 85 ? 5.105 11.303 -13.773 1.00 89.62 85 ALA A C 1
ATOM 679 O O . ALA A 1 85 ? 3.895 11.424 -13.955 1.00 89.62 85 ALA A O 1
ATOM 680 N N . GLY A 1 86 ? 5.640 10.141 -13.375 1.00 89.94 86 GLY A N 1
ATOM 681 C CA . GLY A 1 86 ? 4.887 8.887 -13.287 1.00 89.94 86 GLY A CA 1
ATOM 682 C C . GLY A 1 86 ? 4.553 8.283 -14.656 1.00 89.94 86 GLY A C 1
ATOM 683 O O . GLY A 1 86 ? 3.584 7.536 -14.771 1.00 89.94 86 GLY A O 1
ATOM 684 N N . VAL A 1 87 ? 5.328 8.623 -15.687 1.00 94.56 87 VAL A N 1
ATOM 685 C CA . VAL A 1 87 ? 5.221 8.090 -17.048 1.00 94.56 87 VAL A CA 1
ATOM 686 C C . VAL A 1 87 ? 6.232 6.956 -17.217 1.00 94.56 87 VAL A C 1
ATOM 688 O O . VAL A 1 87 ? 7.393 7.089 -16.837 1.00 94.56 87 VAL A O 1
ATOM 691 N N . PHE A 1 88 ? 5.784 5.838 -17.787 1.00 95.50 88 PHE A N 1
ATOM 692 C CA . PHE A 1 88 ? 6.603 4.646 -18.007 1.00 95.50 88 PHE A CA 1
ATOM 693 C C . PHE A 1 88 ? 6.533 4.248 -19.477 1.00 95.50 88 PHE A C 1
ATOM 695 O O . PHE A 1 88 ? 5.557 3.645 -19.921 1.00 95.50 88 PHE A O 1
ATOM 702 N N . ASN A 1 89 ? 7.558 4.611 -20.248 1.00 95.94 89 ASN A N 1
ATOM 703 C CA . ASN A 1 89 ? 7.593 4.318 -21.674 1.00 95.94 89 ASN A CA 1
ATOM 704 C C . ASN A 1 89 ? 7.665 2.798 -21.940 1.00 95.94 89 ASN A C 1
ATOM 706 O O . ASN A 1 89 ? 8.606 2.136 -21.485 1.00 95.94 89 ASN A O 1
ATOM 710 N N . PRO A 1 90 ? 6.724 2.234 -22.724 1.00 96.31 90 PRO A N 1
ATOM 711 C CA . PRO A 1 90 ? 6.666 0.802 -22.997 1.00 96.31 90 PRO A CA 1
ATOM 712 C C . PRO A 1 90 ? 7.847 0.292 -23.830 1.00 96.31 90 PRO A C 1
ATOM 714 O O . PRO A 1 90 ? 7.999 -0.917 -23.982 1.00 96.31 90 PRO A O 1
ATOM 717 N N . ALA A 1 91 ? 8.701 1.163 -24.378 1.00 94.69 91 ALA A N 1
ATOM 718 C CA . ALA A 1 91 ? 9.935 0.758 -25.044 1.00 94.69 91 ALA A CA 1
ATOM 719 C C . ALA A 1 91 ? 10.883 0.032 -24.078 1.00 94.69 91 ALA A C 1
ATOM 721 O O . ALA A 1 91 ? 11.417 -1.014 -24.440 1.00 94.69 91 ALA A O 1
ATOM 722 N N . TYR A 1 92 ? 11.003 0.509 -22.837 1.00 94.94 92 TYR A N 1
ATOM 723 C CA . TYR A 1 92 ? 11.967 0.010 -21.848 1.00 94.94 92 TYR A CA 1
ATOM 724 C C . TYR A 1 92 ? 11.358 -0.351 -20.486 1.00 94.94 92 TYR A C 1
ATOM 726 O O . TYR A 1 92 ? 12.042 -0.916 -19.636 1.00 94.94 92 TYR A O 1
ATOM 734 N N . TRP A 1 93 ? 10.058 -0.124 -20.311 1.00 96.62 93 TRP A N 1
ATOM 735 C CA . TRP A 1 93 ? 9.264 -0.659 -19.209 1.00 96.62 93 TRP A CA 1
ATOM 736 C C . TRP A 1 93 ? 8.221 -1.654 -19.712 1.00 96.62 93 TRP A C 1
ATOM 738 O O . TRP A 1 93 ? 7.719 -1.551 -20.829 1.00 96.62 93 TRP A O 1
ATOM 748 N N . GLN A 1 94 ? 7.877 -2.616 -18.869 1.00 96.94 94 GLN A N 1
ATOM 749 C CA . GLN A 1 94 ? 6.748 -3.517 -19.045 1.00 96.94 94 GLN A CA 1
ATOM 750 C C . GLN A 1 94 ? 5.829 -3.378 -17.831 1.00 96.94 94 GLN A C 1
ATOM 752 O O . GLN A 1 94 ? 6.248 -3.671 -16.714 1.00 96.94 94 GLN A O 1
ATOM 757 N N . GLU A 1 95 ? 4.585 -2.944 -18.038 1.00 97.50 95 GLU A N 1
ATOM 758 C CA . GLU A 1 95 ? 3.563 -2.973 -16.985 1.00 97.50 95 GLU A CA 1
ATOM 759 C C . GLU A 1 95 ? 3.187 -4.432 -16.683 1.00 97.50 95 GLU A C 1
ATOM 761 O O . GLU A 1 95 ? 2.971 -5.234 -17.595 1.00 97.50 95 GLU A O 1
ATOM 766 N N . LEU A 1 96 ? 3.167 -4.793 -15.401 1.00 96.31 96 LEU A N 1
ATOM 767 C CA . LEU A 1 96 ? 2.800 -6.122 -14.928 1.00 96.31 96 LEU A CA 1
ATOM 768 C C . LEU A 1 96 ? 1.342 -6.131 -14.473 1.00 96.31 96 LEU A C 1
ATOM 770 O O . LEU A 1 96 ? 0.892 -5.232 -13.766 1.00 96.31 96 LEU A O 1
ATOM 774 N N . THR A 1 97 ? 0.630 -7.204 -14.807 1.00 95.25 97 THR A N 1
ATOM 775 C CA . THR A 1 97 ? -0.728 -7.459 -14.319 1.00 95.25 97 THR A CA 1
ATOM 776 C C . THR A 1 97 ? -0.672 -8.365 -13.088 1.00 95.25 97 THR A C 1
ATOM 778 O O . THR A 1 97 ? 0.061 -9.364 -13.104 1.00 95.25 97 THR A O 1
ATOM 781 N N . PRO A 1 98 ? -1.418 -8.059 -12.012 1.00 93.50 98 PRO A N 1
ATOM 782 C CA . PRO A 1 98 ? -1.488 -8.952 -10.870 1.00 93.50 98 PRO A CA 1
ATOM 783 C C . PRO A 1 98 ? -2.174 -10.261 -11.277 1.00 93.50 98 PRO A C 1
ATOM 785 O O . PRO A 1 98 ? -3.245 -10.277 -11.874 1.00 93.50 98 PRO A O 1
ATOM 788 N N . SER A 1 99 ? -1.545 -11.375 -10.926 1.00 91.50 99 SER A N 1
ATOM 789 C CA . SER A 1 99 ? -2.129 -12.719 -10.999 1.00 91.50 99 SER A CA 1
ATOM 790 C C . SER A 1 99 ? -3.096 -13.014 -9.846 1.00 91.50 99 SER A C 1
ATOM 792 O O . SER A 1 99 ? -3.879 -13.954 -9.924 1.00 91.50 99 SER A O 1
ATOM 794 N N . SER A 1 100 ? -3.031 -12.228 -8.769 1.00 91.06 100 SER A N 1
ATOM 795 C CA . SER A 1 100 ? -3.938 -12.295 -7.623 1.00 91.06 100 SER A CA 1
ATOM 796 C C . SER A 1 100 ? -4.075 -10.908 -7.002 1.00 91.06 100 SER A C 1
ATOM 798 O O . SER A 1 100 ? -3.077 -10.192 -6.884 1.00 91.06 100 SER A O 1
ATOM 800 N N . ASP A 1 101 ? -5.300 -10.558 -6.621 1.00 92.69 101 ASP A N 1
ATOM 801 C CA . ASP A 1 101 ? -5.684 -9.318 -5.949 1.00 92.69 101 ASP A CA 1
ATOM 802 C C . ASP A 1 101 ? -6.748 -9.654 -4.900 1.00 92.69 101 ASP A C 1
ATOM 804 O O . ASP A 1 101 ? -7.867 -10.037 -5.244 1.00 92.69 101 ASP A O 1
ATOM 808 N N . LEU A 1 102 ? -6.363 -9.604 -3.628 1.00 92.44 102 LEU A N 1
ATOM 809 C CA . LEU A 1 102 ? -7.206 -10.001 -2.506 1.00 92.44 102 LEU A CA 1
ATOM 810 C C . LEU A 1 102 ? -7.051 -9.022 -1.348 1.00 92.44 102 LEU A C 1
ATOM 812 O O . LEU A 1 102 ? -5.959 -8.524 -1.083 1.00 92.44 102 LEU A O 1
ATOM 816 N N . ALA A 1 103 ? -8.115 -8.846 -0.580 1.00 93.88 103 ALA A N 1
ATOM 817 C CA . ALA A 1 103 ? -8.047 -8.297 0.760 1.00 93.88 103 ALA A CA 1
ATOM 818 C C . ALA A 1 103 ? -7.673 -9.410 1.756 1.00 93.88 103 ALA A C 1
ATOM 820 O O . ALA A 1 103 ? -8.219 -10.513 1.715 1.00 93.88 103 ALA A O 1
ATOM 821 N N . GLU A 1 104 ? -6.735 -9.123 2.655 1.00 93.25 104 GLU A N 1
ATOM 822 C CA . GLU A 1 104 ? -6.363 -9.955 3.799 1.00 93.25 104 GLU A CA 1
ATOM 823 C C . GLU A 1 104 ? -6.934 -9.319 5.072 1.00 93.25 104 GLU A C 1
ATOM 825 O O . GLU A 1 104 ? -6.535 -8.218 5.452 1.00 93.25 104 GLU A O 1
ATOM 830 N N . TYR A 1 105 ? -7.855 -10.019 5.735 1.00 93.56 105 TYR A N 1
ATOM 831 C CA . TYR A 1 105 ? -8.515 -9.567 6.960 1.00 93.56 105 TYR A CA 1
ATOM 832 C C . TYR A 1 105 ? -7.829 -10.158 8.187 1.00 93.56 105 TYR A C 1
ATOM 834 O O . TYR A 1 105 ? -7.578 -11.362 8.254 1.00 93.56 105 TYR A O 1
ATOM 842 N N . ALA A 1 106 ? -7.571 -9.323 9.185 1.00 92.75 106 ALA A N 1
ATOM 843 C CA . ALA A 1 106 ? -6.986 -9.708 10.455 1.00 92.75 106 ALA A CA 1
ATOM 844 C C . ALA A 1 106 ? -7.861 -9.230 11.619 1.00 92.75 106 ALA A C 1
ATOM 846 O O . ALA A 1 106 ? -8.220 -8.055 11.717 1.00 92.75 106 ALA A O 1
ATOM 847 N N . THR A 1 107 ? -8.161 -10.155 12.529 1.00 91.56 107 THR A N 1
ATOM 848 C CA . THR A 1 107 ? -8.837 -9.855 13.795 1.00 91.56 107 THR A CA 1
ATOM 849 C C . THR A 1 107 ? -7.784 -9.578 14.871 1.00 91.56 107 THR A C 1
ATOM 851 O O . THR A 1 107 ? -6.849 -10.377 15.009 1.00 91.56 107 THR A O 1
ATOM 854 N N . PRO A 1 108 ? -7.903 -8.489 15.647 1.00 91.44 108 PRO A N 1
ATOM 855 C CA . PRO A 1 108 ? -6.971 -8.214 16.728 1.00 91.44 108 PRO A CA 1
ATOM 856 C C . PRO A 1 108 ? -7.150 -9.210 17.877 1.00 91.44 108 PRO A C 1
ATOM 858 O O . PRO A 1 108 ? -8.260 -9.571 18.260 1.00 91.44 108 PRO A O 1
ATOM 861 N N . THR A 1 109 ? -6.035 -9.624 18.472 1.00 92.00 109 THR A N 1
ATOM 862 C CA . THR A 1 109 ? -6.021 -10.148 19.841 1.00 92.00 109 THR A CA 1
ATOM 863 C C . THR A 1 109 ? -5.872 -8.963 20.783 1.00 92.00 109 THR A C 1
ATOM 865 O O . THR A 1 109 ? -4.866 -8.256 20.698 1.00 92.00 109 THR A O 1
ATOM 868 N N . VAL A 1 110 ? -6.866 -8.751 21.643 1.00 90.50 110 VAL A N 1
ATOM 869 C CA . VAL A 1 110 ? -6.938 -7.616 22.571 1.00 90.50 110 VAL A CA 1
ATOM 870 C C . VAL A 1 110 ? -6.543 -8.086 23.965 1.00 90.50 110 VAL A C 1
ATOM 872 O O . VAL A 1 110 ? -7.080 -9.079 24.454 1.00 90.50 110 VAL A O 1
ATOM 875 N N . THR A 1 111 ? -5.613 -7.380 24.600 1.00 90.62 111 THR A N 1
ATOM 876 C CA . THR A 1 111 ? -5.281 -7.563 26.016 1.00 90.62 111 THR A CA 1
ATOM 877 C C . THR A 1 111 ? -5.362 -6.237 26.751 1.00 90.62 111 THR A C 1
ATOM 879 O O . THR A 1 111 ? -5.151 -5.177 26.153 1.00 90.62 111 THR A O 1
ATOM 882 N N . ASP A 1 112 ? -5.626 -6.305 28.051 1.00 84.81 112 ASP A N 1
ATOM 883 C CA . ASP A 1 112 ? -5.715 -5.123 28.900 1.00 84.81 112 ASP A CA 1
ATOM 884 C C . ASP A 1 112 ? -4.404 -4.337 28.891 1.00 84.81 112 ASP A C 1
ATOM 886 O O . ASP A 1 112 ? -3.304 -4.898 28.821 1.00 84.81 112 ASP A O 1
ATOM 890 N N . PHE A 1 113 ? -4.529 -3.014 28.945 1.00 84.00 113 PHE A N 1
ATOM 891 C CA . PHE A 1 113 ? -3.381 -2.141 29.094 1.00 84.00 113 PHE A CA 1
ATOM 892 C C . PHE A 1 113 ? -2.965 -2.097 30.567 1.00 84.00 113 PHE A C 1
ATOM 894 O O . PHE A 1 113 ? -3.693 -1.601 31.420 1.00 84.00 113 PHE A O 1
ATOM 901 N N . ASP A 1 114 ? -1.779 -2.618 30.866 1.00 79.19 114 ASP A N 1
ATOM 902 C CA . ASP A 1 114 ? -1.293 -2.840 32.233 1.00 79.19 114 ASP A CA 1
ATOM 903 C C . ASP A 1 114 ? -0.364 -1.730 32.756 1.00 79.19 114 ASP A C 1
ATOM 905 O O . ASP A 1 114 ? 0.201 -1.838 33.848 1.00 79.19 114 ASP A O 1
ATOM 909 N N . ARG A 1 115 ? -0.184 -0.646 31.990 1.00 79.75 115 ARG A N 1
ATOM 910 C CA . ARG A 1 115 ? 0.739 0.447 32.332 1.00 79.75 115 ARG A CA 1
ATOM 911 C C . ARG A 1 115 ? -0.005 1.662 32.859 1.00 79.75 115 ARG A C 1
ATOM 913 O O . ARG A 1 115 ? -1.106 1.981 32.424 1.00 79.75 115 ARG A O 1
ATOM 920 N N . SER A 1 116 ? 0.645 2.403 33.752 1.00 78.00 116 SER A N 1
ATOM 921 C CA . SER A 1 116 ? 0.113 3.679 34.217 1.00 78.00 116 SER A CA 1
ATOM 922 C C . SER A 1 116 ? 0.082 4.705 33.084 1.00 78.00 116 SER A C 1
ATOM 924 O O . SER A 1 116 ? 1.070 4.926 32.376 1.00 78.00 116 SER A O 1
ATOM 926 N N . LEU A 1 117 ? -1.068 5.358 32.928 1.00 74.12 117 LEU A N 1
ATOM 927 C CA . LEU A 1 117 ? -1.210 6.506 32.047 1.00 74.12 117 LEU A CA 1
ATOM 928 C C . LEU A 1 117 ? -0.877 7.795 32.802 1.00 74.12 117 LEU A C 1
ATOM 930 O O . LEU A 1 117 ? -1.251 7.943 33.969 1.00 74.12 117 LEU A O 1
ATOM 934 N N . PRO A 1 118 ? -0.215 8.766 32.151 1.00 75.69 118 PRO A N 1
ATOM 935 C CA . PRO A 1 118 ? -0.159 10.124 32.670 1.00 75.69 118 PRO A CA 1
ATOM 936 C C . PRO A 1 118 ? -1.575 10.664 32.910 1.00 75.69 118 PRO A C 1
ATOM 938 O O . PRO A 1 118 ? -2.480 10.393 32.121 1.00 75.69 118 PRO A O 1
ATOM 941 N N . ALA A 1 119 ? -1.763 11.456 33.968 1.00 77.19 119 ALA A N 1
ATOM 942 C CA . ALA A 1 119 ? -3.085 11.917 34.406 1.00 77.19 119 ALA A CA 1
ATOM 943 C C . ALA A 1 119 ? -3.897 12.609 33.295 1.00 77.19 119 ALA A C 1
ATOM 945 O O . ALA A 1 119 ? -5.107 12.438 33.222 1.00 77.19 119 ALA A O 1
ATOM 946 N N . GLN A 1 120 ? -3.233 13.333 32.390 1.00 74.75 120 GLN A N 1
ATOM 947 C CA . GLN A 1 120 ? -3.869 14.010 31.256 1.00 74.75 120 GLN A CA 1
ATOM 948 C C . GLN A 1 120 ? -4.446 13.069 30.181 1.00 74.75 120 GLN A C 1
ATOM 950 O O . GLN A 1 120 ? -5.225 13.518 29.347 1.00 74.75 120 GLN A O 1
ATOM 955 N N . TYR A 1 121 ? -4.053 11.793 30.182 1.00 73.19 121 TYR A N 1
ATOM 956 C CA . TYR A 1 121 ? -4.539 10.761 29.258 1.00 73.19 121 TYR A CA 1
ATOM 957 C C . TYR A 1 121 ? -5.399 9.706 29.958 1.00 73.19 121 TYR A C 1
ATOM 959 O O . TYR A 1 121 ? -5.863 8.774 29.310 1.00 73.19 121 TYR A O 1
ATOM 967 N N . ASN A 1 122 ? -5.589 9.827 31.273 1.00 75.75 122 ASN A N 1
ATOM 968 C CA . ASN A 1 122 ? -6.412 8.906 32.035 1.00 75.75 122 ASN A CA 1
ATOM 969 C C . ASN A 1 122 ? -7.888 9.296 31.881 1.00 75.75 122 ASN A C 1
ATOM 971 O O . ASN A 1 122 ? -8.414 10.080 32.670 1.00 75.75 122 ASN A O 1
ATOM 975 N N . ASP A 1 123 ? -8.525 8.785 30.830 1.00 80.50 123 ASP A N 1
ATOM 976 C CA . ASP A 1 123 ? -9.957 8.929 30.585 1.00 80.50 123 ASP A CA 1
ATOM 977 C C . ASP A 1 123 ? -10.681 7.635 30.996 1.00 80.50 123 ASP A C 1
ATOM 979 O O . ASP A 1 123 ? -10.552 6.622 30.305 1.00 80.50 123 ASP A O 1
ATOM 983 N N . PRO A 1 124 ? -11.439 7.621 32.110 1.00 82.25 124 PRO A N 1
ATOM 984 C CA . PRO A 1 124 ? -12.156 6.432 32.572 1.00 82.25 124 PRO A CA 1
ATOM 985 C C . PRO A 1 124 ? -13.167 5.869 31.570 1.00 82.25 124 PRO A C 1
ATOM 987 O O . PRO A 1 124 ? -13.528 4.706 31.693 1.00 82.25 124 PRO A O 1
ATOM 990 N N . ALA A 1 125 ? -13.635 6.668 30.606 1.00 83.88 125 ALA A N 1
ATOM 991 C CA . ALA A 1 125 ? -14.551 6.205 29.569 1.00 83.88 125 ALA A CA 1
ATOM 992 C C . ALA A 1 125 ? -13.827 5.605 28.349 1.00 83.88 125 ALA A C 1
ATOM 994 O O . ALA A 1 125 ? -14.473 4.921 27.564 1.00 83.88 125 ALA A O 1
ATOM 995 N N . HIS A 1 126 ? -12.514 5.829 28.201 1.00 82.88 126 HIS A N 1
ATOM 996 C CA . HIS A 1 126 ? -11.728 5.473 27.011 1.00 82.88 126 HIS A CA 1
ATOM 997 C C . HIS A 1 126 ? -10.354 4.893 27.389 1.00 82.88 126 HIS A C 1
ATOM 999 O O . HIS A 1 126 ? -9.302 5.402 26.992 1.00 82.88 126 HIS A O 1
ATOM 1005 N N . GLN A 1 127 ? -10.344 3.830 28.191 1.00 85.69 127 GLN A N 1
ATOM 1006 C CA . GLN A 1 127 ? -9.121 3.132 28.581 1.00 85.69 127 GLN A CA 1
ATOM 1007 C C . GLN A 1 127 ? -8.473 2.453 27.363 1.00 85.69 127 GLN A C 1
ATOM 1009 O O . GLN A 1 127 ? -9.170 1.832 26.565 1.00 85.69 127 GLN A O 1
ATOM 1014 N N . PRO A 1 128 ? -7.150 2.547 27.175 1.00 87.25 128 PRO A N 1
ATOM 1015 C CA . PRO A 1 128 ? -6.473 1.910 26.052 1.00 87.25 128 PRO A CA 1
ATOM 1016 C C . PRO A 1 128 ? -6.415 0.387 26.211 1.00 87.25 128 PRO A C 1
ATOM 1018 O O . PRO A 1 128 ? -6.605 -0.164 27.296 1.00 87.25 128 PRO A O 1
ATOM 1021 N N . SER A 1 129 ? -6.056 -0.288 25.124 1.00 88.88 129 SER A N 1
ATOM 1022 C CA . SER A 1 129 ? -5.749 -1.718 25.106 1.00 88.88 129 SER A CA 1
ATOM 1023 C C . SER A 1 129 ? -4.462 -1.988 24.331 1.00 88.88 129 SER A C 1
ATOM 1025 O O . SER A 1 129 ? -3.924 -1.120 23.646 1.00 88.88 129 SER A O 1
ATOM 1027 N N . ILE A 1 130 ? -3.954 -3.213 24.422 1.00 89.44 130 ILE A N 1
ATOM 1028 C CA . ILE A 1 130 ? -2.872 -3.690 23.562 1.00 89.44 130 ILE A CA 1
ATOM 1029 C C . ILE A 1 130 ? -3.501 -4.611 22.518 1.00 89.44 130 ILE A C 1
ATOM 1031 O O . ILE A 1 130 ? -3.893 -5.737 22.827 1.00 89.44 130 ILE A O 1
ATOM 1035 N N . CYS A 1 131 ? -3.598 -4.143 21.272 1.00 89.19 131 CYS A N 1
ATOM 1036 C CA . CYS A 1 131 ? -4.073 -4.966 20.161 1.00 89.19 131 CYS A CA 1
ATOM 1037 C C . CYS A 1 131 ? -2.893 -5.536 19.367 1.00 89.19 131 CYS A C 1
ATOM 1039 O O . CYS A 1 131 ? -1.976 -4.815 18.971 1.00 89.19 131 CYS A O 1
ATOM 1041 N N . THR A 1 132 ? -2.926 -6.839 19.087 1.00 89.38 132 THR A N 1
ATOM 1042 C CA . THR A 1 132 ? -1.913 -7.514 18.261 1.00 89.38 132 THR A CA 1
ATOM 1043 C C . THR A 1 132 ? -2.543 -8.277 17.103 1.00 89.38 132 THR A C 1
ATOM 1045 O O . THR A 1 132 ? -3.600 -8.886 17.242 1.00 89.38 132 THR A O 1
ATOM 1048 N N . TYR A 1 133 ? -1.864 -8.283 15.955 1.00 86.31 133 TYR A N 1
ATOM 1049 C CA . TYR A 1 133 ? -2.342 -8.910 14.721 1.00 86.31 133 TYR A CA 1
ATOM 1050 C C . TYR A 1 133 ? -1.381 -10.008 14.279 1.00 86.31 133 TYR A C 1
ATOM 1052 O O . TYR A 1 133 ? -0.524 -9.806 13.419 1.00 86.31 133 TYR A O 1
ATOM 1060 N N . LYS A 1 134 ? -1.489 -11.181 14.910 1.00 76.12 134 LYS A N 1
ATOM 1061 C CA . LYS A 1 134 ? -0.586 -12.303 14.613 1.00 76.12 134 LYS A CA 1
ATOM 1062 C C . LYS A 1 134 ? -0.890 -12.948 13.261 1.00 76.12 134 LYS A C 1
ATOM 1064 O O . LYS A 1 134 ? 0.039 -13.214 12.506 1.00 76.12 134 LYS A O 1
ATOM 1069 N N . ASN A 1 135 ? -2.170 -13.148 12.944 1.00 80.31 135 ASN A N 1
ATOM 1070 C CA . ASN A 1 135 ? -2.599 -13.943 11.795 1.00 80.31 135 ASN A CA 1
ATOM 1071 C C . ASN A 1 135 ? -3.626 -13.204 10.934 1.00 80.31 135 ASN A C 1
ATOM 1073 O O . ASN A 1 135 ? -4.477 -12.477 11.446 1.00 80.31 135 ASN A O 1
ATOM 1077 N N . ILE A 1 136 ? -3.566 -13.462 9.629 1.00 88.06 136 ILE A N 1
ATOM 1078 C CA . ILE A 1 136 ? -4.675 -13.195 8.712 1.00 88.06 136 ILE A CA 1
ATOM 1079 C C . ILE A 1 136 ? -5.722 -14.283 8.956 1.00 88.06 136 ILE A C 1
ATOM 1081 O O . ILE A 1 136 ? -5.392 -15.467 8.912 1.00 88.06 136 ILE A O 1
ATOM 1085 N N . THR A 1 137 ? -6.955 -13.895 9.267 1.00 86.94 137 THR A N 1
ATOM 1086 C CA . THR A 1 137 ? -8.032 -14.831 9.618 1.00 86.94 137 THR A CA 1
ATOM 1087 C C . THR A 1 137 ? -8.827 -15.282 8.398 1.00 86.94 137 THR A C 1
ATOM 1089 O O . THR A 1 137 ? -9.353 -16.391 8.408 1.00 86.94 137 THR A O 1
ATOM 1092 N N . ARG A 1 138 ? -8.890 -14.463 7.339 1.00 90.44 138 ARG A N 1
ATOM 1093 C CA . ARG A 1 138 ? -9.483 -14.827 6.039 1.00 90.44 138 ARG A CA 1
ATOM 1094 C C . ARG A 1 138 ? -9.070 -13.871 4.922 1.00 90.44 138 ARG A C 1
ATOM 1096 O O . ARG A 1 138 ? -8.507 -12.805 5.179 1.00 90.44 138 ARG A O 1
ATOM 1103 N N . THR A 1 139 ? -9.414 -14.238 3.693 1.00 91.94 139 THR A N 1
ATOM 1104 C CA . THR A 1 139 ? -9.236 -13.417 2.492 1.00 91.94 139 THR A CA 1
ATOM 1105 C C . THR A 1 139 ? -10.529 -13.312 1.688 1.00 91.94 139 THR A C 1
ATOM 1107 O O . THR A 1 139 ? -11.400 -14.177 1.788 1.00 91.94 139 THR A O 1
ATOM 1110 N N . TYR A 1 140 ? -10.668 -12.244 0.904 1.00 92.62 140 TYR A N 1
ATOM 1111 C CA . TYR A 1 140 ? -11.793 -12.033 -0.013 1.00 92.62 140 TYR A CA 1
ATOM 1112 C C . TYR A 1 140 ? -11.375 -11.151 -1.201 1.00 92.62 140 TYR A C 1
ATOM 1114 O O . TYR A 1 140 ? -10.338 -10.488 -1.125 1.00 92.62 140 TYR A O 1
ATOM 1122 N N . PRO A 1 141 ? -12.135 -11.138 -2.314 1.00 91.56 141 PRO A N 1
ATOM 1123 C CA . PRO A 1 141 ? -11.884 -10.214 -3.419 1.00 91.56 141 PRO A CA 1
ATOM 1124 C C . PRO A 1 141 ? -11.898 -8.762 -2.940 1.00 91.56 141 PRO A C 1
ATOM 1126 O O . PRO A 1 141 ? -12.797 -8.371 -2.197 1.00 91.56 141 PRO A O 1
ATOM 1129 N N . THR A 1 142 ? -10.920 -7.964 -3.364 1.00 85.06 142 THR A N 1
ATOM 1130 C CA . THR A 1 142 ? -10.810 -6.554 -2.965 1.00 85.06 142 THR A CA 1
ATOM 1131 C C . THR A 1 142 ? -12.092 -5.793 -3.354 1.00 85.06 142 THR A C 1
ATOM 1133 O O . THR A 1 142 ? -12.439 -5.775 -4.539 1.00 85.06 142 THR A O 1
ATOM 1136 N N . PRO A 1 143 ? -12.834 -5.202 -2.396 1.00 75.81 143 PRO A N 1
ATOM 1137 C CA . PRO A 1 143 ? -14.098 -4.528 -2.684 1.00 75.81 143 PRO A CA 1
ATOM 1138 C C . PRO A 1 143 ? -13.870 -3.215 -3.449 1.00 75.81 143 PRO A C 1
ATOM 1140 O O . PRO A 1 143 ? -12.851 -2.553 -3.267 1.00 75.81 143 PRO A O 1
ATOM 1143 N N . ALA A 1 144 ? -14.830 -2.835 -4.300 1.00 61.41 144 ALA A N 1
ATOM 1144 C CA . ALA A 1 144 ? -14.739 -1.641 -5.150 1.00 61.41 144 ALA A CA 1
ATOM 1145 C C . ALA A 1 144 ? -15.014 -0.311 -4.412 1.00 61.41 144 ALA A C 1
ATOM 1147 O O . ALA A 1 144 ? -14.596 0.731 -4.900 1.00 61.41 144 ALA A O 1
ATOM 1148 N N . ASP A 1 145 ? -15.642 -0.355 -3.231 1.00 75.88 145 ASP A N 1
ATOM 1149 C CA . ASP A 1 145 ? -16.066 0.811 -2.435 1.00 75.88 145 ASP A CA 1
ATOM 1150 C C . ASP A 1 145 ? -15.784 0.569 -0.934 1.00 75.88 145 ASP A C 1
ATOM 1152 O O . ASP A 1 145 ? -14.897 -0.211 -0.592 1.00 75.88 145 ASP A O 1
ATOM 1156 N N . ASN A 1 146 ? -16.563 1.164 -0.020 1.00 79.81 146 ASN A N 1
ATOM 1157 C CA . ASN A 1 146 ? -16.431 1.027 1.445 1.00 79.81 146 ASN A CA 1
ATOM 1158 C C . ASN A 1 146 ? -16.591 -0.414 1.991 1.00 79.81 146 ASN A C 1
ATOM 1160 O O . ASN A 1 146 ? -16.448 -0.650 3.192 1.00 79.81 146 ASN A O 1
ATOM 1164 N N . GLY A 1 147 ? -16.855 -1.392 1.122 1.00 84.94 147 GLY A N 1
ATOM 1165 C CA . GLY A 1 147 ? -17.066 -2.785 1.491 1.00 84.94 147 GLY A CA 1
ATOM 1166 C C . GLY A 1 147 ? -18.376 -2.997 2.250 1.00 84.94 147 GLY A C 1
ATOM 1167 O O . GLY A 1 147 ? -19.315 -2.209 2.165 1.00 84.94 147 GLY A O 1
ATOM 1168 N N . THR A 1 148 ? -18.451 -4.101 2.984 1.00 87.88 148 THR A N 1
ATOM 1169 C CA . THR A 1 148 ? -19.575 -4.452 3.868 1.00 87.88 148 THR A CA 1
ATOM 1170 C C . THR A 1 148 ? -19.045 -4.762 5.268 1.00 87.88 148 THR A C 1
ATOM 1172 O O . THR A 1 148 ? -17.848 -4.999 5.407 1.00 87.88 148 THR A O 1
ATOM 1175 N N . PRO A 1 149 ? -19.886 -4.833 6.315 1.00 85.69 149 PRO A N 1
ATOM 1176 C CA . PRO A 1 149 ? -19.424 -5.272 7.634 1.00 85.69 149 PRO A CA 1
ATOM 1177 C C . PRO A 1 149 ? -18.765 -6.657 7.600 1.00 85.69 149 PRO A C 1
ATOM 1179 O O . PRO A 1 149 ? -17.786 -6.903 8.301 1.00 85.69 149 PRO A O 1
ATOM 1182 N N . GLU A 1 150 ? -19.271 -7.554 6.746 1.00 88.44 150 GLU A N 1
ATOM 1183 C CA . GLU A 1 150 ? -18.658 -8.860 6.537 1.00 88.44 150 GLU A CA 1
ATOM 1184 C C . GLU A 1 150 ? -17.398 -8.769 5.678 1.00 88.44 150 GLU A C 1
ATOM 1186 O O . GLU A 1 150 ? -16.462 -9.482 5.958 1.00 88.44 150 GLU A O 1
ATOM 1191 N N . ASN A 1 151 ? -17.300 -7.921 4.664 1.00 92.12 151 ASN A N 1
ATOM 1192 C CA . ASN A 1 151 ? -16.093 -7.791 3.839 1.00 92.12 151 ASN A CA 1
ATOM 1193 C C . ASN A 1 151 ? -15.715 -6.312 3.726 1.00 92.12 151 ASN A C 1
ATOM 1195 O O . ASN A 1 151 ? -16.052 -5.679 2.718 1.00 92.12 151 ASN A O 1
ATOM 1199 N N . PRO A 1 152 ? -15.096 -5.732 4.771 1.00 93.00 152 PRO A N 1
ATOM 1200 C CA . PRO A 1 152 ? -14.846 -4.299 4.810 1.00 93.00 152 PRO A CA 1
ATOM 1201 C C . PRO A 1 152 ? -13.804 -3.880 3.778 1.00 93.00 152 PRO A C 1
ATOM 1203 O O . PRO A 1 152 ? -12.993 -4.690 3.314 1.00 93.00 152 PRO A O 1
ATOM 1206 N N . ALA A 1 153 ? -13.812 -2.599 3.422 1.00 93.25 153 ALA A N 1
ATOM 1207 C CA . ALA A 1 153 ? -12.730 -2.028 2.636 1.00 93.25 153 ALA A CA 1
ATOM 1208 C C . ALA A 1 153 ? -11.381 -2.134 3.360 1.00 93.25 153 ALA A C 1
ATOM 1210 O O . ALA A 1 153 ? -11.295 -2.284 4.582 1.00 93.25 153 ALA A O 1
ATOM 1211 N N . THR A 1 154 ? -10.316 -2.049 2.572 1.00 94.56 154 THR A N 1
ATOM 1212 C CA . THR A 1 154 ? -8.934 -1.986 3.041 1.00 94.56 154 THR A CA 1
ATOM 1213 C C . THR A 1 154 ? -8.752 -0.799 3.982 1.00 94.56 154 THR A C 1
ATOM 1215 O O . THR A 1 154 ? -9.155 0.319 3.672 1.00 94.56 154 THR A O 1
ATOM 1218 N N . GLY A 1 155 ? -8.190 -1.034 5.169 1.00 94.50 155 GLY A N 1
ATOM 1219 C CA . GLY A 1 155 ? -8.281 -0.085 6.272 1.00 94.50 155 GLY A CA 1
ATOM 1220 C C . GLY A 1 155 ? -8.340 -0.739 7.648 1.00 94.50 155 GLY A C 1
ATOM 1221 O O . GLY A 1 155 ? -7.945 -1.887 7.831 1.00 94.50 155 GLY A O 1
ATOM 1222 N N . TRP A 1 156 ? -8.843 -0.012 8.635 1.00 94.38 156 TRP A N 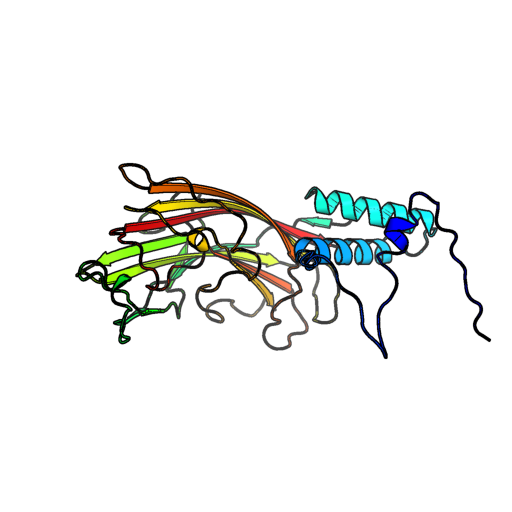1
ATOM 1223 C CA . TRP A 1 156 ? -9.078 -0.518 9.986 1.00 94.38 156 TRP A CA 1
ATOM 1224 C C . TRP A 1 156 ? -10.233 0.226 10.653 1.00 94.38 156 TRP A C 1
ATOM 1226 O O . TRP A 1 156 ? -10.601 1.327 10.242 1.00 94.38 156 TRP A O 1
ATOM 1236 N N . ALA A 1 157 ? -10.788 -0.372 11.701 1.00 94.06 157 ALA A N 1
ATOM 1237 C CA . ALA A 1 157 ? -11.741 0.291 12.582 1.00 94.06 157 ALA A CA 1
ATOM 1238 C C . ALA A 1 157 ? -11.400 0.020 14.045 1.00 94.06 157 ALA A C 1
ATOM 1240 O O . ALA A 1 157 ? -10.792 -1.003 14.366 1.00 94.06 157 ALA A O 1
ATOM 1241 N N . GLY A 1 158 ? -11.806 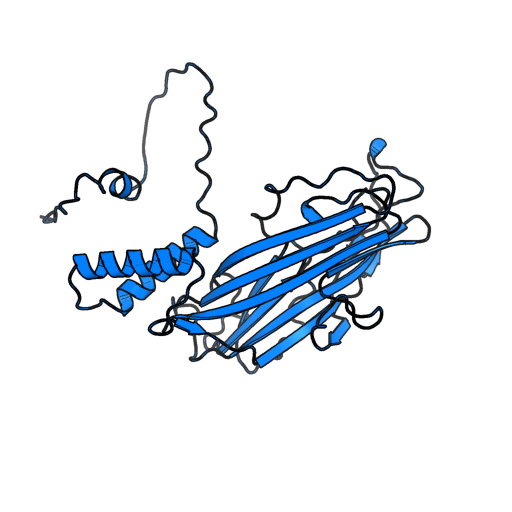0.932 14.919 1.00 92.50 158 GLY A N 1
ATOM 1242 C CA . GLY A 1 158 ? -11.702 0.816 16.367 1.00 92.50 158 GLY A CA 1
ATOM 1243 C C . GLY A 1 158 ? -12.938 1.391 17.044 1.00 92.50 158 GLY A C 1
ATOM 1244 O O . GLY A 1 158 ? -13.626 2.239 16.472 1.00 92.50 158 GLY A O 1
ATOM 1245 N N . ALA A 1 159 ? -13.221 0.902 18.246 1.00 92.88 159 ALA A N 1
ATOM 1246 C CA . ALA A 1 159 ? -14.324 1.389 19.057 1.00 92.88 159 ALA A CA 1
ATOM 1247 C C . ALA A 1 159 ? -14.047 1.230 20.553 1.00 92.88 159 ALA A C 1
ATOM 1249 O O . ALA A 1 159 ? -13.251 0.383 20.978 1.00 92.88 159 ALA A O 1
ATOM 1250 N N . THR A 1 160 ? -14.761 2.023 21.345 1.00 91.31 160 THR A N 1
ATOM 1251 C CA . THR A 1 160 ? -14.833 1.882 22.797 1.00 91.31 160 THR A CA 1
ATOM 1252 C C . THR A 1 160 ? -15.929 0.893 23.156 1.00 91.31 160 THR A C 1
ATOM 1254 O O . THR A 1 160 ? -17.106 1.107 22.883 1.00 91.31 160 THR A O 1
ATOM 1257 N N . LEU A 1 161 ? -15.540 -0.203 23.799 1.00 90.56 161 LEU A N 1
ATOM 1258 C CA . LEU A 1 161 ? -16.444 -1.251 24.258 1.00 90.56 161 LEU A CA 1
ATOM 1259 C C . LEU A 1 161 ? -16.115 -1.545 25.719 1.00 90.56 161 LEU A C 1
ATOM 1261 O O . LEU A 1 161 ? -14.962 -1.854 26.026 1.00 90.56 161 LEU A O 1
ATOM 1265 N N . ASP A 1 162 ? -17.107 -1.458 26.603 1.00 89.81 162 ASP A N 1
ATOM 1266 C CA . ASP A 1 162 ? -16.928 -1.595 28.057 1.00 89.81 162 ASP A CA 1
ATOM 1267 C C . ASP A 1 162 ? -15.846 -0.650 28.607 1.00 89.81 162 ASP A C 1
ATOM 1269 O O . ASP A 1 162 ? -14.984 -1.054 29.379 1.00 89.81 162 ASP A O 1
ATOM 1273 N N . GLN A 1 163 ? -15.870 0.614 28.163 1.00 87.94 163 GLN A N 1
ATOM 1274 C CA . GLN A 1 163 ? -14.888 1.659 28.504 1.00 87.94 163 GLN A CA 1
ATOM 1275 C C . GLN A 1 163 ? -13.467 1.415 27.975 1.00 87.94 163 GLN A C 1
ATOM 1277 O O . GLN A 1 163 ? -12.577 2.215 28.249 1.00 87.94 163 GLN A O 1
ATOM 1282 N N . VAL A 1 164 ? -13.238 0.345 27.206 1.00 88.12 164 VAL A N 1
ATOM 1283 C CA . VAL A 1 164 ? -11.931 0.015 26.628 1.00 88.12 164 VAL A CA 1
ATOM 1284 C C . VAL A 1 164 ? -11.936 0.286 25.128 1.00 88.12 164 VAL A C 1
ATOM 1286 O O . VAL A 1 164 ? -12.657 -0.368 24.367 1.00 88.12 164 VAL A O 1
ATOM 1289 N N . TRP A 1 165 ? -11.087 1.215 24.696 1.00 89.31 165 TRP A N 1
ATOM 1290 C CA . TRP A 1 165 ? -10.748 1.424 23.297 1.00 89.31 165 TRP A CA 1
ATOM 1291 C C . TRP A 1 165 ? -9.944 0.239 22.773 1.00 89.31 165 TRP A C 1
ATOM 1293 O O . TRP A 1 165 ? -8.868 -0.096 23.283 1.00 89.31 165 TRP A O 1
ATOM 1303 N N . ARG A 1 166 ? -10.446 -0.383 21.713 1.00 90.56 166 ARG A N 1
ATOM 1304 C CA . ARG A 1 166 ? -9.790 -1.499 21.037 1.00 90.56 166 ARG A CA 1
ATOM 1305 C C . ARG A 1 166 ? -9.981 -1.389 19.536 1.00 90.56 166 ARG A C 1
ATOM 1307 O O . ARG A 1 166 ? -10.986 -0.866 19.056 1.00 90.56 166 ARG A O 1
ATOM 1314 N N . ASP A 1 167 ? -9.024 -1.917 18.787 1.00 91.94 167 ASP A N 1
ATOM 1315 C CA . ASP A 1 167 ? -9.251 -2.122 17.366 1.00 91.94 167 ASP A CA 1
ATOM 1316 C C . ASP A 1 167 ? -10.304 -3.236 17.176 1.00 91.94 167 ASP A C 1
ATOM 1318 O O . ASP A 1 167 ? -10.379 -4.183 17.964 1.00 91.94 167 ASP A O 1
ATOM 1322 N N . LEU A 1 168 ? -11.104 -3.143 16.116 1.00 92.75 168 LEU A N 1
ATOM 1323 C CA . LEU A 1 168 ? -12.114 -4.137 15.742 1.00 92.75 168 LEU A CA 1
ATOM 1324 C C . LEU A 1 168 ? -11.611 -5.056 14.628 1.00 92.75 168 LEU A C 1
ATOM 1326 O O . LEU A 1 168 ? -11.809 -6.271 14.670 1.00 92.75 168 LEU A O 1
ATOM 1330 N N . TYR A 1 169 ? -10.946 -4.476 13.628 1.00 93.50 169 TYR A N 1
ATOM 1331 C CA . TYR A 1 169 ? -10.385 -5.202 12.496 1.00 93.50 169 TYR A CA 1
ATOM 1332 C C . TYR A 1 169 ? -9.265 -4.415 11.821 1.00 93.50 169 TYR A C 1
ATOM 1334 O O . TYR A 1 169 ? -9.195 -3.189 11.918 1.00 93.50 169 TYR A O 1
ATOM 1342 N N . HIS A 1 170 ? -8.446 -5.130 11.054 1.00 94.69 170 HIS A N 1
ATOM 1343 C CA . HIS A 1 170 ? -7.505 -4.557 10.099 1.00 94.69 170 HIS A CA 1
ATOM 1344 C C . HIS A 1 170 ? -7.559 -5.339 8.783 1.00 94.69 170 HIS A C 1
ATOM 1346 O O . HIS A 1 170 ? -7.533 -6.569 8.781 1.00 94.69 170 HIS A O 1
ATOM 1352 N N . VAL A 1 171 ? -7.631 -4.623 7.666 1.00 94.75 171 VAL A N 1
ATOM 1353 C CA . VAL A 1 171 ? -7.677 -5.166 6.311 1.00 94.75 171 VAL A CA 1
ATOM 1354 C C . VAL A 1 171 ? -6.585 -4.520 5.475 1.00 94.75 171 VAL A C 1
ATOM 1356 O O . VAL A 1 171 ? -6.516 -3.299 5.350 1.00 94.75 171 VAL A O 1
ATOM 1359 N N . GLN A 1 172 ? -5.769 -5.349 4.842 1.00 93.56 172 GLN A N 1
ATOM 1360 C CA . GLN A 1 172 ? -4.724 -4.922 3.914 1.00 93.56 172 GLN A CA 1
ATOM 1361 C C . GLN A 1 172 ? -4.972 -5.531 2.536 1.00 93.56 172 GLN A C 1
ATOM 1363 O O . GLN A 1 172 ? -5.477 -6.648 2.440 1.00 93.56 172 GLN A O 1
ATOM 1368 N N . ARG A 1 173 ? -4.592 -4.843 1.460 1.00 93.75 173 ARG A N 1
ATOM 1369 C CA . ARG A 1 173 ? -4.628 -5.441 0.121 1.00 93.75 173 ARG A CA 1
ATOM 1370 C C . ARG A 1 173 ? -3.365 -6.243 -0.123 1.00 93.75 173 ARG A C 1
ATOM 1372 O O . ARG A 1 173 ? -2.275 -5.799 0.232 1.00 93.75 173 ARG A O 1
ATOM 1379 N N . LYS A 1 174 ? -3.492 -7.385 -0.784 1.00 92.25 174 LYS A N 1
ATOM 1380 C CA . LYS A 1 174 ? -2.400 -8.225 -1.264 1.00 92.25 174 LYS A CA 1
ATOM 1381 C C . LYS A 1 174 ? -2.506 -8.406 -2.768 1.00 92.25 174 LYS A C 1
ATOM 1383 O O . LYS A 1 174 ? -3.498 -8.915 -3.278 1.00 92.25 174 LYS A O 1
ATOM 1388 N N . LEU A 1 175 ? -1.431 -8.050 -3.455 1.00 92.62 175 LEU A N 1
ATOM 1389 C CA . LEU A 1 175 ? -1.279 -8.194 -4.895 1.00 92.62 175 LEU A CA 1
ATOM 1390 C C . LEU A 1 175 ? -0.101 -9.121 -5.182 1.00 92.62 175 LEU A C 1
ATOM 1392 O O . LEU A 1 175 ? 0.986 -8.920 -4.638 1.00 92.62 175 LEU A O 1
ATOM 1396 N N . VAL A 1 176 ? -0.293 -10.108 -6.054 1.00 91.38 176 VAL A N 1
ATOM 1397 C CA . VAL A 1 176 ? 0.771 -11.031 -6.479 1.00 91.38 176 VAL A CA 1
ATOM 1398 C C . VAL A 1 176 ? 0.991 -10.897 -7.975 1.00 91.38 176 VAL A C 1
ATOM 1400 O O . VAL A 1 176 ? 0.085 -11.151 -8.765 1.00 91.38 176 VAL A O 1
ATOM 1403 N N . TYR A 1 177 ? 2.213 -10.568 -8.375 1.00 92.75 177 TYR A N 1
ATOM 1404 C CA . TYR A 1 177 ? 2.628 -10.412 -9.766 1.00 92.75 177 TYR A CA 1
ATOM 1405 C C . TYR A 1 177 ? 3.552 -11.552 -10.170 1.00 92.75 177 TYR A C 1
ATOM 1407 O O . TYR A 1 177 ? 4.432 -11.950 -9.403 1.00 92.75 177 TYR A O 1
ATOM 1415 N N . SER A 1 178 ? 3.386 -12.040 -11.398 1.00 91.06 178 SER A N 1
ATOM 1416 C CA . SER A 1 178 ? 4.382 -12.905 -12.033 1.00 91.06 178 SER A CA 1
ATOM 1417 C C . SER A 1 178 ? 5.415 -12.037 -12.741 1.00 91.06 178 SER A C 1
ATOM 1419 O O . SER A 1 178 ? 5.058 -11.118 -13.478 1.00 91.06 178 SER A O 1
ATOM 1421 N N . LEU A 1 179 ? 6.693 -12.311 -12.498 1.00 90.38 179 LEU A N 1
ATOM 1422 C CA . LEU A 1 179 ? 7.787 -11.600 -13.149 1.00 90.38 179 LEU A CA 1
ATOM 1423 C C . LEU A 1 179 ? 8.038 -12.184 -14.547 1.00 90.38 179 LEU A C 1
ATOM 1425 O O . LEU A 1 179 ? 7.918 -13.401 -14.715 1.00 90.38 179 LEU A O 1
ATOM 1429 N N . PRO A 1 180 ? 8.421 -11.360 -15.542 1.00 91.12 180 PRO A N 1
ATOM 1430 C CA . PRO A 1 180 ? 8.678 -11.839 -16.903 1.00 91.12 180 PRO A CA 1
ATOM 1431 C C . PRO A 1 180 ? 9.811 -12.866 -16.991 1.00 91.12 180 PRO A C 1
ATOM 1433 O O . PRO A 1 180 ? 9.773 -13.768 -17.825 1.00 91.12 180 PRO A O 1
ATOM 1436 N N . THR A 1 181 ? 10.820 -12.742 -16.127 1.00 88.12 181 THR A N 1
ATOM 1437 C CA . THR A 1 181 ? 11.946 -13.675 -16.036 1.00 88.12 181 THR A CA 1
ATOM 1438 C C . THR A 1 181 ? 12.256 -14.004 -14.583 1.00 88.12 181 THR A C 1
ATOM 1440 O O . THR A 1 181 ? 11.861 -13.281 -13.667 1.00 88.12 181 THR A O 1
ATOM 1443 N N . VAL A 1 182 ? 13.011 -15.083 -14.379 1.00 84.62 182 VAL A N 1
ATOM 1444 C CA . VAL A 1 182 ? 13.651 -15.357 -13.088 1.00 84.62 182 VAL A CA 1
ATOM 1445 C C . VAL A 1 182 ? 14.565 -14.202 -12.721 1.00 84.62 182 VAL A C 1
ATOM 1447 O O . VAL A 1 182 ? 15.315 -13.722 -13.571 1.00 84.62 182 VAL A O 1
ATOM 1450 N N . THR A 1 183 ? 14.511 -13.789 -11.462 1.00 82.06 183 THR A N 1
ATOM 1451 C CA . THR A 1 183 ? 15.452 -12.848 -10.864 1.00 82.06 183 THR A CA 1
ATOM 1452 C C . THR A 1 183 ? 16.119 -13.478 -9.645 1.00 82.06 183 THR A C 1
ATOM 1454 O O . THR A 1 183 ? 15.597 -14.421 -9.040 1.00 82.06 183 THR A O 1
ATOM 1457 N N . SER A 1 184 ? 17.296 -12.971 -9.302 1.00 76.88 184 SER A N 1
ATOM 1458 C CA . SER A 1 184 ? 18.088 -13.383 -8.145 1.00 76.88 184 SER A CA 1
ATOM 1459 C C . SER A 1 184 ? 18.439 -12.162 -7.295 1.00 76.88 184 SER A C 1
ATOM 1461 O O . SER A 1 184 ? 18.099 -11.026 -7.623 1.00 76.88 184 SER A O 1
ATOM 1463 N N . ASP A 1 185 ? 19.095 -12.388 -6.166 1.00 70.62 185 ASP A N 1
ATOM 1464 C CA . ASP A 1 185 ? 19.595 -11.333 -5.285 1.00 70.62 185 ASP A CA 1
ATOM 1465 C C . ASP A 1 185 ? 20.567 -10.369 -5.990 1.00 70.62 185 ASP A C 1
ATOM 1467 O O . ASP A 1 185 ? 20.516 -9.158 -5.764 1.00 70.62 185 ASP A O 1
ATOM 1471 N N . ILE A 1 186 ? 21.391 -10.873 -6.911 1.00 75.44 186 ILE A N 1
ATOM 1472 C CA . ILE A 1 186 ? 22.356 -10.063 -7.667 1.00 75.44 186 ILE A CA 1
ATOM 1473 C C . ILE A 1 186 ? 21.755 -9.294 -8.856 1.00 75.44 186 ILE A C 1
ATOM 1475 O O . ILE A 1 186 ? 22.372 -8.327 -9.298 1.00 75.44 186 ILE A O 1
ATOM 1479 N N . ASP A 1 187 ? 20.570 -9.662 -9.357 1.00 81.56 187 ASP A N 1
ATOM 1480 C CA . ASP A 1 187 ? 19.936 -8.983 -10.501 1.00 81.56 187 ASP A CA 1
ATOM 1481 C C . ASP A 1 187 ? 19.448 -7.588 -10.106 1.00 81.56 187 ASP A C 1
ATOM 1483 O O . ASP A 1 187 ? 18.485 -7.443 -9.352 1.00 81.56 187 ASP A O 1
ATOM 1487 N N . ASP A 1 188 ? 20.134 -6.562 -10.614 1.00 84.88 188 ASP A N 1
ATOM 1488 C CA . ASP A 1 188 ? 19.905 -5.155 -10.310 1.00 84.88 188 ASP A CA 1
ATOM 1489 C C . ASP A 1 188 ? 18.861 -4.450 -11.145 1.00 84.88 188 ASP A C 1
ATOM 1491 O O . ASP A 1 188 ? 18.697 -3.235 -11.044 1.00 84.88 188 ASP A O 1
ATOM 1495 N N . ARG A 1 189 ? 18.062 -5.216 -11.870 1.00 90.44 189 ARG A N 1
ATOM 1496 C CA . ARG A 1 189 ? 16.939 -4.674 -12.601 1.00 90.44 189 ARG A CA 1
ATOM 1497 C C . ARG A 1 189 ? 15.975 -3.871 -11.703 1.00 90.44 189 ARG A C 1
ATOM 1499 O O . ARG A 1 189 ? 15.478 -4.371 -10.687 1.00 90.44 189 ARG A O 1
ATOM 1506 N N . PRO A 1 190 ? 15.648 -2.627 -12.092 1.00 92.44 190 PRO A N 1
ATOM 1507 C CA . PRO A 1 190 ? 14.617 -1.839 -11.438 1.00 92.44 190 PRO A CA 1
ATOM 1508 C C . PRO A 1 190 ? 13.226 -2.467 -11.580 1.00 92.44 190 PRO A C 1
ATOM 1510 O O . PRO A 1 190 ? 12.792 -2.833 -12.673 1.00 92.44 190 PRO A O 1
ATOM 1513 N N . ILE A 1 191 ? 12.493 -2.497 -10.467 1.00 93.56 191 ILE A N 1
ATOM 1514 C CA . ILE A 1 191 ? 11.065 -2.820 -10.430 1.00 93.56 191 ILE A CA 1
ATOM 1515 C C . ILE A 1 191 ? 10.359 -1.651 -9.751 1.00 93.56 191 ILE A C 1
ATOM 1517 O O . ILE A 1 191 ? 10.530 -1.430 -8.549 1.00 93.56 191 ILE A O 1
ATOM 1521 N N . ALA A 1 192 ? 9.606 -0.886 -10.529 1.00 93.94 192 ALA A N 1
ATOM 1522 C CA . ALA A 1 192 ? 8.882 0.285 -10.065 1.00 93.94 192 ALA A CA 1
ATOM 1523 C C . ALA A 1 192 ? 7.505 -0.112 -9.532 1.00 93.94 192 ALA A C 1
ATOM 1525 O O . ALA A 1 192 ? 6.745 -0.789 -10.218 1.00 93.94 192 ALA A O 1
ATOM 1526 N N . VAL A 1 193 ? 7.172 0.352 -8.332 1.00 93.00 193 VAL A N 1
ATOM 1527 C CA . VAL A 1 193 ? 5.834 0.266 -7.745 1.00 93.00 193 VAL A CA 1
ATOM 1528 C C . VAL A 1 193 ? 5.285 1.678 -7.665 1.00 93.00 193 VAL A C 1
ATOM 1530 O O . VAL A 1 193 ? 5.760 2.496 -6.877 1.00 93.00 193 VAL A O 1
ATOM 1533 N N . HIS A 1 194 ? 4.312 1.968 -8.515 1.00 93.56 194 HIS A N 1
ATOM 1534 C CA . HIS A 1 194 ? 3.632 3.245 -8.568 1.00 93.56 194 HIS A CA 1
ATOM 1535 C C . HIS A 1 194 ? 2.272 3.115 -7.889 1.00 93.56 194 HIS A C 1
ATOM 1537 O O . HIS A 1 194 ? 1.457 2.285 -8.294 1.00 93.56 194 HIS A O 1
ATOM 1543 N N . VAL A 1 195 ? 2.047 3.915 -6.850 1.00 91.12 195 VAL A N 1
ATOM 1544 C CA . VAL A 1 195 ? 0.822 3.863 -6.052 1.00 91.12 195 VAL A CA 1
ATOM 1545 C C . VAL A 1 195 ? 0.195 5.243 -6.006 1.00 91.12 195 VAL A C 1
ATOM 1547 O O . VAL A 1 195 ? 0.838 6.225 -5.627 1.00 91.12 195 VAL A O 1
ATOM 1550 N N . GLU A 1 196 ? -1.080 5.289 -6.362 1.00 91.62 196 GLU A N 1
ATOM 1551 C CA . GLU A 1 196 ? -1.965 6.428 -6.154 1.00 91.62 196 GLU A CA 1
ATOM 1552 C C . GLU A 1 196 ? -3.045 5.988 -5.174 1.00 91.62 196 GLU A C 1
ATOM 1554 O O . GLU A 1 196 ? -3.721 4.995 -5.421 1.00 91.62 196 GLU A O 1
ATOM 1559 N N . MET A 1 197 ? -3.165 6.676 -4.042 1.00 90.19 197 MET A N 1
ATOM 1560 C CA . MET A 1 197 ? -4.007 6.262 -2.925 1.00 90.19 197 MET A CA 1
ATOM 1561 C C . MET A 1 197 ? -4.812 7.432 -2.377 1.00 90.19 197 MET A C 1
ATOM 1563 O O . MET A 1 197 ? -4.282 8.527 -2.187 1.00 90.19 197 MET A O 1
ATOM 1567 N N . THR A 1 198 ? -6.061 7.163 -2.030 1.00 92.00 198 THR A N 1
ATOM 1568 C CA . THR A 1 198 ? -6.917 8.029 -1.230 1.00 92.00 198 THR A CA 1
ATOM 1569 C C . THR A 1 198 ? -7.163 7.353 0.112 1.00 92.00 198 THR A C 1
ATOM 1571 O O . THR A 1 198 ? -7.509 6.178 0.147 1.00 92.00 198 THR A O 1
ATOM 1574 N N . ILE A 1 199 ? -6.964 8.076 1.212 1.00 91.81 199 ILE A N 1
ATOM 1575 C CA . ILE A 1 199 ? -7.213 7.591 2.574 1.00 91.81 199 ILE A CA 1
ATOM 1576 C C . ILE A 1 199 ? -8.284 8.482 3.192 1.00 91.81 199 ILE A C 1
ATOM 1578 O O . ILE A 1 199 ? -8.065 9.689 3.325 1.00 91.81 199 ILE A O 1
ATOM 1582 N N . ALA A 1 200 ? -9.407 7.889 3.571 1.00 92.38 200 ALA A N 1
ATOM 1583 C CA . ALA A 1 200 ? -10.504 8.530 4.274 1.00 92.38 200 ALA A CA 1
ATOM 1584 C C . ALA A 1 200 ? -10.532 8.051 5.728 1.00 92.38 200 ALA A C 1
ATOM 1586 O O . ALA A 1 200 ? -10.393 6.860 5.998 1.00 92.38 200 ALA A O 1
ATOM 1587 N N . ALA A 1 201 ? -10.714 8.973 6.664 1.00 91.69 201 ALA A N 1
ATOM 1588 C CA . ALA A 1 201 ? -10.918 8.665 8.068 1.00 91.69 201 ALA A CA 1
ATOM 1589 C C . ALA A 1 201 ? -12.200 9.331 8.562 1.00 91.69 201 ALA A C 1
ATOM 1591 O O . ALA A 1 201 ? -12.462 10.478 8.206 1.00 91.69 201 ALA A O 1
ATOM 1592 N N . ALA A 1 202 ? -12.953 8.623 9.397 1.00 91.44 202 ALA A N 1
ATOM 1593 C CA . ALA A 1 202 ? -14.143 9.119 10.073 1.00 91.44 202 ALA A CA 1
ATOM 1594 C C . ALA A 1 202 ? -14.104 8.700 11.546 1.00 91.44 202 ALA A C 1
ATOM 1596 O O . ALA A 1 202 ? -13.725 7.570 11.847 1.00 91.44 202 ALA A O 1
ATOM 1597 N N . ALA A 1 203 ? -14.470 9.589 12.465 1.00 90.56 203 ALA A N 1
ATOM 1598 C CA . ALA A 1 203 ? -14.473 9.302 13.898 1.00 90.56 203 ALA A CA 1
ATOM 1599 C C . ALA A 1 203 ? -15.390 10.252 14.683 1.00 90.56 203 ALA A C 1
ATOM 1601 O O . ALA A 1 203 ? -15.795 11.294 14.163 1.00 90.56 203 ALA A O 1
ATOM 1602 N N . THR A 1 204 ? -15.739 9.915 15.928 1.00 88.94 204 THR A N 1
ATOM 1603 C CA . THR A 1 204 ? -16.621 10.773 16.751 1.00 88.94 204 THR A CA 1
ATOM 1604 C C . THR A 1 204 ? -15.958 12.082 17.188 1.00 88.94 204 THR A C 1
ATOM 1606 O O . THR A 1 204 ? -16.632 13.079 17.430 1.00 88.94 204 THR A O 1
ATOM 1609 N N . GLN A 1 205 ? -14.632 12.101 17.230 1.00 85.19 205 GLN A N 1
ATOM 1610 C CA . GLN A 1 205 ? -13.760 13.226 17.525 1.00 85.19 205 GLN A CA 1
ATOM 1611 C C . GLN A 1 205 ? -12.565 13.240 16.575 1.00 85.19 205 GLN A C 1
ATOM 1613 O O . GLN A 1 205 ? -12.285 12.291 15.841 1.00 85.19 205 GLN A O 1
ATOM 1618 N N . ARG A 1 206 ? -11.813 14.341 16.617 1.00 83.75 206 ARG A N 1
ATOM 1619 C CA . ARG A 1 206 ? -10.663 14.559 15.744 1.00 83.75 206 ARG A CA 1
ATOM 1620 C C . ARG A 1 206 ? -9.673 13.395 15.775 1.00 83.75 206 ARG A C 1
ATOM 1622 O O . ARG A 1 206 ? -9.162 13.023 16.832 1.00 83.75 206 ARG A O 1
ATOM 1629 N N . GLY A 1 207 ? -9.346 12.879 14.594 1.00 81.81 207 GLY A N 1
ATOM 1630 C CA . GLY A 1 207 ? -8.301 11.877 14.423 1.00 81.81 207 GLY A CA 1
ATOM 1631 C C . GLY A 1 207 ? -6.883 12.431 14.562 1.00 81.81 207 GLY A C 1
ATOM 1632 O O . GLY A 1 207 ? -6.658 13.620 14.805 1.00 81.81 207 GLY A O 1
ATOM 1633 N N . ASN A 1 208 ? -5.895 11.557 14.361 1.00 79.62 208 ASN A N 1
ATOM 1634 C CA . ASN A 1 208 ? -4.479 11.926 14.340 1.00 79.62 208 ASN A CA 1
ATOM 1635 C C . ASN A 1 208 ? -3.896 11.848 12.913 1.00 79.62 208 ASN A C 1
ATOM 1637 O O . ASN A 1 208 ? -4.498 11.307 11.990 1.00 79.62 208 ASN A O 1
ATOM 1641 N N . ARG A 1 209 ? -2.681 12.374 12.719 1.00 79.62 209 ARG A N 1
ATOM 1642 C CA . ARG A 1 209 ? -1.996 12.336 11.410 1.00 79.62 209 ARG A CA 1
ATOM 1643 C C . ARG A 1 209 ? -1.555 10.932 10.995 1.00 79.62 209 ARG A C 1
ATOM 1645 O O . ARG A 1 209 ? -1.458 10.653 9.804 1.00 79.62 209 ARG A O 1
ATOM 1652 N N . ASN A 1 210 ? -1.281 10.071 11.964 1.00 80.44 210 ASN A N 1
ATOM 1653 C CA . ASN A 1 210 ? -0.825 8.704 11.746 1.00 80.44 210 ASN A CA 1
ATOM 1654 C C . ASN A 1 210 ? -1.922 7.796 11.178 1.00 80.44 210 ASN A C 1
ATOM 1656 O O . ASN A 1 210 ? -1.600 6.809 10.532 1.00 80.44 210 ASN A O 1
ATOM 1660 N N . TRP A 1 211 ? -3.199 8.152 11.340 1.00 84.50 211 TRP A N 1
ATOM 1661 C CA . TRP A 1 211 ? -4.321 7.475 10.683 1.00 84.50 211 TRP A CA 1
ATOM 1662 C C . TRP A 1 211 ? -4.220 7.538 9.156 1.00 84.50 211 TRP A C 1
ATOM 1664 O O . TRP A 1 211 ? -4.754 6.684 8.463 1.00 84.50 211 TRP A O 1
ATOM 1674 N N . PHE A 1 212 ? -3.472 8.511 8.635 1.00 85.00 212 PHE A N 1
ATOM 1675 C CA . PHE A 1 212 ? -3.185 8.665 7.213 1.00 85.00 212 PHE A CA 1
ATOM 1676 C C . PHE A 1 212 ? -1.764 8.243 6.826 1.00 85.00 212 PHE A C 1
ATOM 1678 O O . PHE A 1 212 ? -1.269 8.627 5.757 1.00 85.00 212 PHE A O 1
ATOM 1685 N N . ALA A 1 213 ? -1.064 7.538 7.716 1.00 84.38 213 ALA A N 1
ATOM 1686 C CA . ALA A 1 213 ? 0.173 6.862 7.368 1.00 84.38 213 ALA A CA 1
ATOM 1687 C C . ALA A 1 213 ? -0.148 5.604 6.558 1.00 84.38 213 ALA A C 1
ATOM 1689 O O . ALA A 1 213 ? -1.208 4.998 6.727 1.00 84.38 213 ALA A O 1
ATOM 1690 N N . PHE A 1 214 ? 0.775 5.200 5.691 1.00 85.94 214 PHE A N 1
ATOM 1691 C CA . PHE A 1 214 ? 0.627 3.974 4.928 1.00 85.94 214 PHE A CA 1
ATOM 1692 C C . PHE A 1 214 ? 1.835 3.069 5.144 1.00 85.94 214 PHE A C 1
ATOM 1694 O O . PHE A 1 214 ? 2.847 3.415 5.764 1.00 85.94 214 PHE A O 1
ATOM 1701 N N . ALA A 1 215 ? 1.702 1.854 4.646 1.00 86.31 215 ALA A N 1
ATOM 1702 C CA . ALA A 1 215 ? 2.783 0.910 4.581 1.00 86.31 215 ALA A CA 1
ATOM 1703 C C . ALA A 1 215 ? 2.651 0.082 3.311 1.00 86.31 215 ALA A C 1
ATOM 1705 O O . ALA A 1 215 ? 1.567 -0.379 2.954 1.00 86.31 215 ALA A O 1
ATOM 1706 N N . VAL A 1 216 ? 3.785 -0.103 2.640 1.00 86.19 216 VAL A N 1
ATOM 1707 C CA . VAL A 1 216 ? 3.923 -1.058 1.546 1.00 86.19 216 VAL A CA 1
ATOM 1708 C C . VAL A 1 216 ? 4.966 -2.078 1.954 1.00 86.19 216 VAL A C 1
ATOM 1710 O O . VAL A 1 216 ? 6.160 -1.771 2.050 1.00 86.19 216 VAL A O 1
ATOM 1713 N N . GLU A 1 217 ? 4.520 -3.306 2.181 1.00 86.62 217 GLU A N 1
ATOM 1714 C CA . GLU A 1 217 ? 5.420 -4.444 2.213 1.00 86.62 217 GLU A CA 1
ATOM 1715 C C . GLU A 1 217 ? 5.564 -5.028 0.818 1.00 86.62 217 GLU A C 1
ATOM 1717 O O . GLU A 1 217 ? 4.622 -5.114 0.035 1.00 86.62 217 GLU A O 1
ATOM 1722 N N . ARG A 1 218 ? 6.782 -5.456 0.523 1.00 84.88 218 ARG A N 1
ATOM 1723 C CA . ARG A 1 218 ? 7.170 -6.046 -0.747 1.00 84.88 218 ARG A CA 1
ATOM 1724 C C . ARG A 1 218 ? 8.152 -7.161 -0.478 1.00 84.88 218 ARG A C 1
ATOM 1726 O O . ARG A 1 218 ? 8.983 -7.033 0.425 1.00 84.88 218 ARG A O 1
ATOM 1733 N N . TYR A 1 219 ? 8.038 -8.238 -1.230 1.00 82.56 219 TYR A N 1
ATOM 1734 C CA . TYR A 1 219 ? 9.012 -9.316 -1.191 1.00 82.56 219 TYR A CA 1
ATOM 1735 C C . TYR A 1 219 ? 8.966 -10.109 -2.488 1.00 82.56 219 TYR A C 1
ATOM 1737 O O . TYR A 1 219 ? 7.909 -10.328 -3.089 1.00 82.56 219 TYR A O 1
ATOM 1745 N N . LEU A 1 220 ? 10.152 -10.533 -2.900 1.00 84.38 220 LEU A N 1
ATOM 1746 C CA . LEU A 1 220 ? 10.373 -11.394 -4.045 1.00 84.38 220 LEU A CA 1
ATOM 1747 C C . LEU A 1 220 ? 10.501 -12.838 -3.554 1.00 84.38 220 LEU A C 1
ATOM 1749 O O . LEU A 1 220 ? 11.136 -13.095 -2.528 1.00 84.38 220 LEU A O 1
ATOM 1753 N N . HIS A 1 221 ? 9.864 -13.777 -4.250 1.00 80.38 221 HIS A N 1
ATOM 1754 C CA . HIS A 1 221 ? 9.843 -15.182 -3.838 1.00 80.38 221 HIS A CA 1
ATOM 1755 C C . HIS A 1 221 ? 9.607 -16.143 -5.015 1.00 80.38 221 HIS A C 1
ATOM 1757 O O . HIS A 1 221 ? 9.289 -15.741 -6.142 1.00 80.38 221 HIS A O 1
ATOM 1763 N N . ARG A 1 222 ? 9.780 -17.444 -4.751 1.00 77.12 222 ARG A N 1
ATOM 1764 C CA . ARG A 1 222 ? 9.544 -18.520 -5.725 1.00 77.12 222 ARG A CA 1
ATOM 1765 C C . ARG A 1 222 ? 8.051 -18.717 -6.001 1.00 77.12 222 ARG A C 1
ATOM 1767 O O . ARG A 1 222 ? 7.194 -18.389 -5.184 1.00 77.12 222 ARG A O 1
ATOM 1774 N N . ALA A 1 223 ? 7.733 -19.326 -7.142 1.00 65.19 223 ALA A N 1
ATOM 1775 C CA . ALA A 1 223 ? 6.351 -19.653 -7.503 1.00 65.19 223 ALA A CA 1
ATOM 1776 C C . ALA A 1 223 ? 5.728 -20.779 -6.650 1.00 65.19 223 ALA A C 1
ATOM 1778 O O . ALA A 1 223 ? 4.507 -20.839 -6.530 1.00 65.19 223 ALA A O 1
ATOM 1779 N N . VAL A 1 224 ? 6.556 -21.662 -6.079 1.00 58.75 224 VAL A N 1
ATOM 1780 C CA . VAL A 1 224 ? 6.113 -22.893 -5.395 1.00 58.75 224 VAL A CA 1
ATOM 1781 C C . VAL A 1 224 ? 5.755 -22.665 -3.923 1.00 58.75 224 VAL A C 1
ATOM 1783 O O . VAL A 1 224 ? 5.055 -23.475 -3.329 1.00 58.75 224 VAL A O 1
ATOM 1786 N N . THR A 1 225 ? 6.217 -21.569 -3.320 1.00 57.12 225 THR A N 1
ATOM 1787 C CA . THR A 1 225 ? 5.880 -21.223 -1.939 1.00 57.12 225 THR A CA 1
ATOM 1788 C C . THR A 1 225 ? 4.501 -20.576 -1.893 1.00 57.12 225 THR A C 1
ATOM 1790 O O . THR A 1 225 ? 4.304 -19.457 -2.374 1.00 57.12 225 THR A O 1
ATOM 1793 N N . THR A 1 226 ? 3.534 -21.282 -1.304 1.00 52.16 226 THR A N 1
ATOM 1794 C CA . THR A 1 226 ? 2.259 -20.688 -0.901 1.00 52.16 226 THR A CA 1
ATOM 1795 C C . THR A 1 226 ? 2.571 -19.556 0.069 1.00 52.16 226 THR A C 1
ATOM 1797 O O . THR A 1 226 ? 3.185 -19.756 1.113 1.00 52.16 226 THR A O 1
ATOM 1800 N N . ILE A 1 227 ? 2.183 -18.340 -0.293 1.00 51.84 227 ILE A N 1
ATOM 1801 C CA . ILE A 1 227 ? 2.459 -17.122 0.479 1.00 51.84 227 ILE A CA 1
ATOM 1802 C C . ILE A 1 227 ? 1.412 -16.921 1.581 1.00 51.84 227 ILE A C 1
ATOM 1804 O O . ILE A 1 227 ? 1.038 -15.798 1.935 1.00 51.84 227 ILE A O 1
ATOM 1808 N N . GLU A 1 228 ? 0.829 -18.010 2.051 1.00 46.75 228 GLU A N 1
ATOM 1809 C CA . GLU A 1 228 ? -0.092 -17.991 3.170 1.00 46.75 228 GLU A CA 1
ATOM 1810 C C . GLU A 1 228 ? 0.752 -18.185 4.431 1.00 46.75 228 GLU A C 1
ATOM 1812 O O . GLU A 1 228 ? 1.499 -19.150 4.552 1.00 46.75 228 GLU A O 1
ATOM 1817 N N . GLY A 1 229 ? 0.704 -17.216 5.347 1.00 47.50 229 GLY A N 1
ATOM 1818 C CA . GLY A 1 229 ? 1.183 -17.411 6.720 1.00 47.50 229 GLY A CA 1
ATOM 1819 C C . GLY A 1 229 ? 2.622 -17.007 7.070 1.00 47.50 229 GLY A C 1
ATOM 1820 O O . GLY A 1 229 ? 2.971 -17.098 8.240 1.00 47.50 229 GLY A O 1
ATOM 1821 N N . TYR A 1 230 ? 3.461 -16.511 6.149 1.00 50.69 230 TYR A N 1
ATOM 1822 C CA . TYR A 1 230 ? 4.853 -16.154 6.511 1.00 50.69 230 TYR A CA 1
ATOM 1823 C C . TYR A 1 230 ? 5.007 -14.820 7.259 1.00 50.69 230 TYR A C 1
ATOM 1825 O O . TYR A 1 230 ? 5.990 -14.611 7.970 1.00 50.69 230 TYR A O 1
ATOM 1833 N N . LYS A 1 231 ? 4.062 -13.893 7.080 1.00 64.62 231 LYS A N 1
ATOM 1834 C CA . LYS A 1 231 ? 4.046 -12.581 7.739 1.00 64.62 231 LYS A CA 1
ATOM 1835 C C . LYS A 1 231 ? 2.623 -12.240 8.162 1.00 64.62 231 LYS A C 1
ATOM 1837 O O . LYS A 1 231 ? 1.706 -12.391 7.347 1.00 64.62 231 LYS A O 1
ATOM 1842 N N . GLY A 1 232 ? 2.470 -11.771 9.401 1.00 74.94 232 GLY A N 1
ATOM 1843 C CA . GLY A 1 232 ? 1.210 -11.267 9.951 1.00 74.94 232 GLY A CA 1
ATOM 1844 C C . GLY A 1 232 ? 0.714 -10.004 9.240 1.00 74.94 232 GLY A C 1
ATOM 1845 O O . GLY A 1 232 ? 1.177 -9.661 8.147 1.00 74.94 232 GLY A O 1
ATOM 1846 N N . ALA A 1 233 ? -0.246 -9.316 9.853 1.00 84.94 233 ALA A N 1
ATOM 1847 C CA . ALA A 1 233 ? -0.760 -8.069 9.298 1.00 84.94 233 ALA A CA 1
ATOM 1848 C C . ALA A 1 233 ? 0.271 -6.933 9.434 1.00 84.94 233 ALA A C 1
ATOM 1850 O O . ALA A 1 233 ? 1.074 -6.918 10.370 1.00 84.94 233 ALA A O 1
ATOM 1851 N N . ILE A 1 234 ? 0.249 -5.969 8.513 1.00 86.12 234 ILE A N 1
ATOM 1852 C CA . ILE A 1 234 ? 1.144 -4.812 8.553 1.00 86.12 234 ILE A CA 1
ATOM 1853 C C . ILE A 1 234 ? 0.675 -3.840 9.637 1.00 86.12 234 ILE A C 1
ATOM 1855 O O . ILE A 1 234 ? -0.348 -3.182 9.494 1.00 86.12 234 ILE A O 1
ATOM 1859 N N . THR A 1 235 ? 1.450 -3.717 10.711 1.00 84.38 235 THR A N 1
ATOM 1860 C CA . THR A 1 235 ? 1.115 -2.856 11.858 1.00 84.38 235 THR A CA 1
ATOM 1861 C C . THR A 1 235 ? 2.058 -1.666 12.052 1.00 84.38 235 THR A C 1
ATOM 1863 O O . THR A 1 235 ? 1.932 -0.925 13.021 1.00 84.38 235 THR A O 1
ATOM 1866 N N . HIS A 1 236 ? 3.010 -1.457 11.141 1.00 81.25 236 HIS A N 1
ATOM 1867 C CA . HIS A 1 236 ? 4.036 -0.418 11.252 1.00 81.25 236 HIS A CA 1
ATOM 1868 C C . HIS A 1 236 ? 4.021 0.515 10.041 1.00 81.25 236 HIS A C 1
ATOM 1870 O O . HIS A 1 236 ? 3.792 0.075 8.918 1.00 81.25 236 HIS A O 1
ATOM 1876 N N . TRP A 1 237 ? 4.297 1.800 10.264 1.00 73.94 237 TRP A N 1
ATOM 1877 C CA . TRP A 1 237 ? 4.266 2.842 9.229 1.00 73.94 237 TRP A CA 1
ATOM 1878 C C . TRP A 1 237 ? 5.612 2.980 8.510 1.00 73.94 237 TRP A C 1
ATOM 1880 O O . TRP A 1 237 ? 6.667 2.662 9.070 1.00 73.94 237 TRP A O 1
ATOM 1890 N N . ALA A 1 238 ? 5.607 3.517 7.287 1.00 67.44 238 ALA A N 1
ATOM 1891 C CA . ALA A 1 238 ? 6.853 3.892 6.625 1.00 67.44 238 ALA A CA 1
ATOM 1892 C C . ALA A 1 238 ? 7.509 5.115 7.319 1.00 67.44 238 ALA A C 1
ATOM 1894 O O . ALA A 1 238 ? 6.811 6.068 7.669 1.00 67.44 238 ALA A O 1
ATOM 1895 N N . PRO A 1 239 ? 8.848 5.156 7.498 1.00 56.53 239 PRO A N 1
ATOM 1896 C CA . PRO A 1 239 ? 9.544 6.253 8.186 1.00 56.53 239 PRO A CA 1
ATOM 1897 C C . PRO A 1 239 ? 9.373 7.671 7.600 1.00 56.53 239 PRO A C 1
ATOM 1899 O O . PRO A 1 239 ? 9.666 8.645 8.281 1.00 56.53 239 PRO A O 1
ATOM 1902 N N . GLU A 1 240 ? 8.922 7.818 6.351 1.00 58.81 240 GLU A N 1
ATOM 1903 C CA . GLU A 1 240 ? 8.771 9.131 5.694 1.00 58.81 240 GLU A CA 1
ATOM 1904 C C . GLU A 1 240 ? 7.332 9.689 5.751 1.00 58.81 240 GLU A C 1
ATOM 1906 O O . GLU A 1 240 ? 7.083 10.809 5.297 1.00 58.81 240 GLU A O 1
ATOM 1911 N N . ASP A 1 241 ? 6.379 8.956 6.338 1.00 57.91 241 ASP A N 1
ATOM 1912 C CA . ASP A 1 241 ? 4.951 9.266 6.193 1.00 57.91 241 ASP A CA 1
ATOM 1913 C C . ASP A 1 241 ? 4.367 10.292 7.166 1.00 57.91 241 ASP A C 1
ATOM 1915 O O . ASP A 1 241 ? 3.248 10.770 6.935 1.00 57.91 241 ASP A O 1
ATOM 1919 N N . TRP A 1 242 ? 5.097 10.655 8.224 1.00 57.47 242 TRP A N 1
ATOM 1920 C CA . TRP A 1 242 ? 4.478 11.182 9.448 1.00 57.47 242 TRP A CA 1
ATOM 1921 C C . TRP A 1 242 ? 4.431 12.715 9.598 1.00 57.47 242 TRP A C 1
ATOM 1923 O O . TRP A 1 242 ? 3.904 13.189 10.601 1.00 57.47 242 TRP A O 1
ATOM 1933 N N . TYR A 1 243 ? 4.902 13.538 8.646 1.00 51.16 243 TYR A N 1
ATOM 1934 C CA . TYR A 1 243 ? 5.123 14.972 8.959 1.00 51.16 243 TYR A CA 1
ATOM 1935 C C . TYR A 1 243 ? 4.549 16.051 8.038 1.00 51.16 243 TYR A C 1
ATOM 1937 O O . TYR A 1 243 ? 4.760 17.227 8.323 1.00 51.16 243 TYR A O 1
ATOM 1945 N N . LYS A 1 244 ? 3.795 15.733 6.980 1.00 56.25 244 LYS A N 1
ATOM 1946 C CA . LYS A 1 244 ? 3.478 16.763 5.963 1.00 56.25 244 LYS A CA 1
ATOM 1947 C C . LYS A 1 244 ? 2.043 17.290 5.929 1.00 56.25 244 LYS A C 1
ATOM 1949 O O . LYS A 1 244 ? 1.797 18.257 5.218 1.00 56.25 244 LYS A O 1
ATOM 1954 N N . PHE A 1 245 ? 1.114 16.718 6.694 1.00 63.25 245 PHE A N 1
ATOM 1955 C CA . PHE A 1 245 ? -0.311 17.048 6.561 1.00 63.25 245 PHE A CA 1
ATOM 1956 C C . PHE A 1 245 ? -0.845 17.812 7.769 1.00 63.25 245 PHE A C 1
ATOM 1958 O O . PHE A 1 245 ? -0.661 17.400 8.914 1.00 63.25 245 PHE A O 1
ATOM 1965 N N . GLN A 1 246 ? -1.534 18.922 7.512 1.00 69.75 246 GLN A N 1
ATOM 1966 C CA . GLN A 1 246 ? -2.361 19.587 8.510 1.00 69.75 246 GLN A CA 1
ATOM 1967 C C . GLN A 1 246 ? -3.738 18.926 8.505 1.00 69.75 246 GLN A C 1
ATOM 1969 O O . GLN A 1 246 ? -4.373 18.826 7.460 1.00 69.75 246 GLN A O 1
ATOM 1974 N N . LEU A 1 247 ? -4.181 18.453 9.669 1.00 75.62 247 LEU A N 1
ATOM 1975 C CA . LEU A 1 247 ? -5.519 17.887 9.807 1.00 75.62 247 LEU A CA 1
ATOM 1976 C C . LEU A 1 247 ? -6.560 19.003 9.701 1.00 75.62 247 LEU A C 1
ATOM 1978 O O . LEU A 1 247 ? -6.307 20.087 10.248 1.00 75.62 247 LEU A O 1
ATOM 1982 N N . PRO A 1 248 ? -7.731 18.738 9.096 1.00 75.62 248 PRO A N 1
ATOM 1983 C CA . PRO A 1 248 ? -8.838 19.678 9.138 1.00 75.62 248 PRO A CA 1
ATOM 1984 C C . PRO A 1 248 ? -9.203 20.035 10.592 1.00 75.62 248 PRO A C 1
ATOM 1986 O O . PRO A 1 248 ? -8.856 19.291 11.529 1.00 75.62 248 PRO A O 1
ATOM 1989 N N . PRO A 1 249 ? -9.803 21.219 10.803 1.00 72.62 249 PRO A N 1
ATOM 1990 C CA . PRO A 1 249 ? -10.256 21.648 12.120 1.00 72.62 249 PRO A CA 1
ATOM 1991 C C . PRO A 1 249 ? -11.345 20.714 12.659 1.00 72.62 249 PRO A C 1
ATOM 1993 O O . PRO A 1 249 ? -11.935 19.930 11.919 1.00 72.62 249 PRO A O 1
ATOM 1996 N N . GLU A 1 250 ? -11.591 20.793 13.963 1.00 72.12 250 GLU A N 1
ATOM 1997 C CA . GLU A 1 250 ? -12.697 20.076 14.600 1.00 72.12 250 GLU A CA 1
ATOM 1998 C C . GLU A 1 250 ? -14.029 20.677 14.141 1.00 72.12 250 GLU A C 1
ATOM 2000 O O . GLU A 1 250 ? -14.180 21.900 14.096 1.00 72.12 250 GLU A O 1
ATOM 2005 N N . SER A 1 251 ? -14.977 19.820 13.773 1.00 66.56 251 SER A N 1
ATOM 2006 C CA . SER A 1 251 ? -16.362 20.184 13.477 1.00 66.56 251 SER A CA 1
ATOM 2007 C C . SER A 1 251 ? -17.246 19.864 14.688 1.00 66.56 251 SER A C 1
ATOM 2009 O O . SER A 1 251 ? -16.871 19.083 15.558 1.00 66.56 251 SER A O 1
ATOM 2011 N N . ALA A 1 252 ? -18.439 20.462 14.767 1.00 63.97 252 ALA A N 1
ATOM 2012 C CA . ALA A 1 252 ? -19.392 20.220 15.859 1.00 63.97 252 ALA A CA 1
ATOM 2013 C C . ALA A 1 252 ? -20.101 18.843 15.784 1.00 63.97 252 ALA A C 1
ATOM 2015 O O . ALA A 1 252 ? -21.096 18.630 16.472 1.00 63.97 252 ALA A O 1
ATOM 2016 N N . GLY A 1 253 ? -19.629 17.930 14.931 1.00 72.44 253 GLY A N 1
ATOM 2017 C CA . GLY A 1 253 ? -20.236 16.625 14.666 1.00 72.44 253 GLY A CA 1
ATOM 2018 C C . GLY A 1 253 ? -19.177 15.561 14.391 1.00 72.44 253 GLY A C 1
ATOM 2019 O O . GLY A 1 253 ? -18.025 15.725 14.787 1.00 72.44 253 GLY A O 1
ATOM 2020 N N . GLN A 1 254 ? -19.567 14.483 13.704 1.00 81.56 254 GLN A N 1
ATOM 2021 C CA . GLN A 1 254 ? -18.624 13.449 13.275 1.00 81.56 254 GLN A CA 1
ATOM 2022 C C . GLN A 1 254 ? -17.481 14.099 12.486 1.00 81.56 254 GLN A C 1
ATOM 2024 O O . GLN A 1 254 ? -17.710 14.913 11.588 1.00 81.56 254 GLN A O 1
ATOM 2029 N N . TRP A 1 255 ? -16.252 13.774 12.870 1.00 88.44 255 TRP A N 1
ATOM 2030 C CA . TRP A 1 255 ? -15.063 14.271 12.207 1.00 88.44 255 TRP A CA 1
ATOM 2031 C C . TRP A 1 255 ? -14.729 13.357 11.039 1.00 88.44 255 TRP A C 1
ATOM 2033 O O . TRP A 1 255 ? -14.581 12.149 11.220 1.00 88.44 255 TRP A O 1
ATOM 2043 N N . ASP A 1 256 ? -14.563 13.937 9.859 1.00 90.50 256 ASP A N 1
ATOM 2044 C CA . ASP A 1 256 ? -14.153 13.241 8.655 1.00 90.50 256 ASP A CA 1
ATOM 2045 C C . ASP A 1 256 ? -13.023 13.987 7.939 1.00 90.50 256 ASP A C 1
ATOM 2047 O O . ASP A 1 256 ? -12.882 15.213 7.988 1.00 90.50 256 ASP A O 1
ATOM 2051 N N . ALA A 1 257 ? -12.148 13.226 7.294 1.00 89.44 257 ALA A N 1
ATOM 2052 C CA . ALA A 1 257 ? -11.030 13.777 6.554 1.00 89.44 257 ALA A CA 1
ATOM 2053 C C . ALA A 1 257 ? -10.563 12.802 5.481 1.00 89.44 257 ALA A C 1
ATOM 2055 O O . ALA A 1 257 ? -10.419 11.609 5.728 1.00 89.44 257 ALA A O 1
ATOM 2056 N N . THR A 1 258 ? -10.268 13.332 4.297 1.00 90.62 258 THR A N 1
ATOM 2057 C CA . THR A 1 258 ? -9.727 12.557 3.180 1.00 90.62 258 THR A CA 1
ATOM 2058 C C . THR A 1 258 ? -8.425 13.176 2.697 1.00 90.62 258 THR A C 1
ATOM 2060 O O . THR A 1 258 ? -8.350 14.387 2.481 1.00 90.62 258 THR A O 1
ATOM 2063 N N . ILE A 1 259 ? -7.398 12.351 2.495 1.00 87.56 259 ILE A N 1
ATOM 2064 C CA . ILE A 1 259 ? -6.152 12.765 1.849 1.00 87.56 259 ILE A CA 1
ATOM 2065 C C . ILE A 1 259 ? -5.882 11.926 0.608 1.00 87.56 259 ILE A C 1
ATOM 2067 O O . ILE A 1 259 ? -6.280 10.768 0.529 1.00 87.56 259 ILE A O 1
ATOM 2071 N N . SER A 1 260 ? -5.146 12.498 -0.340 1.00 88.44 260 SER A N 1
ATOM 2072 C CA . SER A 1 260 ? -4.620 11.767 -1.491 1.00 88.44 260 SER A CA 1
ATOM 2073 C C . SER A 1 260 ? -3.098 11.761 -1.465 1.00 88.44 260 SER A C 1
ATOM 2075 O O . SER A 1 260 ? -2.461 12.762 -1.127 1.00 88.44 260 SER A O 1
ATOM 2077 N N . ARG A 1 261 ? -2.508 10.623 -1.821 1.00 83.06 261 ARG A N 1
ATOM 2078 C CA . ARG A 1 261 ? -1.066 10.412 -1.907 1.00 83.06 261 ARG A CA 1
ATOM 2079 C C . ARG A 1 261 ? -0.715 9.744 -3.226 1.00 83.06 261 ARG A C 1
ATOM 2081 O O . ARG A 1 261 ? -1.435 8.888 -3.725 1.00 83.06 261 ARG A O 1
ATOM 2088 N N . LYS A 1 262 ? 0.442 10.121 -3.754 1.00 86.81 262 LYS A N 1
ATOM 2089 C CA . LYS A 1 262 ? 1.053 9.510 -4.929 1.00 86.81 262 LYS A CA 1
ATOM 2090 C C . LYS A 1 262 ? 2.525 9.298 -4.639 1.00 86.81 262 LYS A C 1
ATOM 2092 O O . LYS A 1 262 ? 3.208 10.240 -4.231 1.00 86.81 262 LYS A O 1
ATOM 2097 N N . PHE A 1 263 ? 3.008 8.079 -4.820 1.00 84.94 263 PHE A N 1
ATOM 2098 C CA . PHE A 1 263 ? 4.415 7.769 -4.622 1.00 84.94 263 PHE A CA 1
ATOM 2099 C C . PHE A 1 263 ? 4.902 6.710 -5.600 1.00 84.94 263 PHE A C 1
ATOM 2101 O O . PHE A 1 263 ? 4.137 5.936 -6.177 1.00 84.94 263 PHE A O 1
ATOM 2108 N N . LEU A 1 264 ? 6.215 6.710 -5.783 1.00 87.88 264 LEU A N 1
ATOM 2109 C CA . LEU A 1 264 ? 6.925 5.767 -6.618 1.00 87.88 264 LEU A CA 1
ATOM 2110 C C . LEU A 1 264 ? 8.044 5.156 -5.786 1.00 87.88 264 LEU A C 1
ATOM 2112 O O . LEU A 1 264 ? 8.834 5.871 -5.174 1.00 87.88 264 LEU A O 1
ATOM 2116 N N . ASP A 1 265 ? 8.099 3.835 -5.768 1.00 85.12 265 ASP A N 1
ATOM 2117 C CA . ASP A 1 265 ? 8.967 3.095 -4.868 1.00 85.12 265 ASP A CA 1
ATOM 2118 C C . ASP A 1 265 ? 9.580 1.873 -5.567 1.00 85.12 265 ASP A C 1
ATOM 2120 O O . ASP A 1 265 ? 9.118 1.440 -6.622 1.00 85.12 265 ASP A O 1
ATOM 2124 N N . SER A 1 266 ? 10.642 1.322 -4.986 1.00 86.81 266 SER A N 1
ATOM 2125 C CA . SER A 1 266 ? 11.388 0.190 -5.541 1.00 86.81 266 SER A CA 1
ATOM 2126 C C . SER A 1 266 ? 10.926 -1.130 -4.941 1.00 86.81 266 SER A C 1
ATOM 2128 O O . SER A 1 266 ? 10.986 -1.295 -3.724 1.00 86.81 266 SER A O 1
ATOM 2130 N N . ALA A 1 267 ? 10.566 -2.12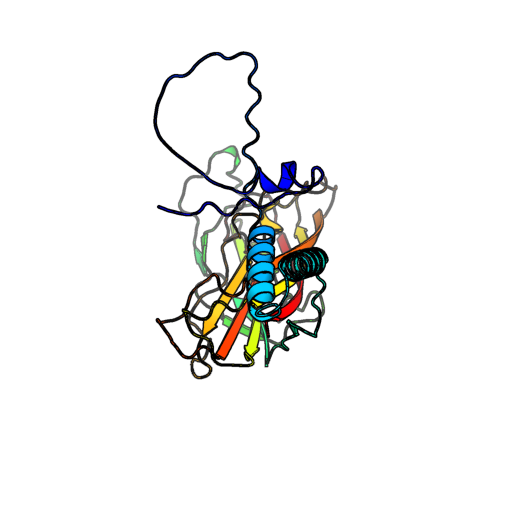1 -5.760 1.00 83.12 267 ALA A N 1
ATOM 2131 C CA . ALA A 1 267 ? 10.216 -3.455 -5.263 1.00 83.12 267 ALA A CA 1
ATOM 2132 C C . ALA A 1 267 ? 11.425 -4.273 -4.758 1.00 83.12 267 ALA A C 1
ATOM 2134 O O . ALA A 1 267 ? 11.242 -5.252 -4.040 1.00 83.12 267 ALA A O 1
ATOM 2135 N N . ARG A 1 268 ? 12.658 -3.867 -5.091 1.00 70.25 268 ARG A N 1
ATOM 2136 C CA . ARG A 1 268 ? 13.873 -4.662 -4.840 1.00 70.25 268 ARG A CA 1
ATOM 2137 C C . ARG A 1 268 ? 14.429 -4.520 -3.418 1.00 70.25 268 ARG A C 1
ATOM 2139 O O . ARG A 1 268 ? 15.140 -5.392 -2.938 1.00 70.25 268 ARG A O 1
ATOM 2146 N N . HIS A 1 269 ? 14.119 -3.428 -2.718 1.00 53.16 269 HIS A N 1
ATOM 2147 C CA . HIS A 1 269 ? 14.883 -3.041 -1.525 1.00 53.16 269 HIS A CA 1
ATOM 2148 C C . HIS A 1 269 ? 14.534 -3.818 -0.233 1.00 53.16 269 HIS A C 1
ATOM 2150 O O . HIS A 1 269 ? 15.083 -3.497 0.824 1.00 53.16 269 HIS A O 1
ATOM 2156 N N . LYS A 1 270 ? 13.631 -4.813 -0.244 1.00 52.72 270 LYS A N 1
ATOM 2157 C CA . LYS A 1 270 ? 13.207 -5.488 0.998 1.00 52.72 270 LYS A CA 1
ATOM 2158 C C . LYS A 1 270 ? 12.937 -6.991 0.842 1.00 52.72 270 LYS A C 1
ATOM 2160 O O . LYS A 1 270 ? 12.143 -7.404 0.010 1.00 52.72 270 LYS A O 1
ATOM 2165 N N . ALA A 1 271 ? 13.581 -7.743 1.741 1.00 51.66 271 ALA A N 1
ATOM 2166 C CA . ALA A 1 271 ? 13.366 -9.139 2.129 1.00 51.66 271 ALA A CA 1
ATOM 2167 C C . ALA A 1 271 ? 13.267 -10.164 0.983 1.00 51.66 271 ALA A C 1
ATOM 2169 O O . ALA A 1 271 ? 12.179 -10.496 0.518 1.00 51.66 271 ALA A O 1
ATOM 2170 N N . HIS A 1 272 ? 14.410 -10.760 0.631 1.00 53.16 272 HIS A N 1
ATOM 2171 C CA . HIS A 1 272 ? 14.422 -12.111 0.076 1.00 53.16 272 HIS A CA 1
ATOM 2172 C C . HIS A 1 272 ? 13.887 -13.066 1.141 1.00 53.16 272 HIS A C 1
ATOM 2174 O O . HIS A 1 272 ? 14.371 -13.072 2.277 1.00 53.16 272 HIS A O 1
ATOM 2180 N N . LEU A 1 273 ? 12.892 -13.873 0.794 1.00 55.47 273 LEU A N 1
ATOM 2181 C CA . LEU A 1 273 ? 12.553 -15.018 1.625 1.00 55.47 273 LEU A CA 1
ATOM 2182 C C . LEU A 1 273 ? 13.639 -16.086 1.407 1.00 55.47 273 LEU A C 1
ATOM 2184 O O . LEU A 1 273 ? 13.912 -16.481 0.280 1.00 55.47 273 LEU A O 1
ATOM 2188 N N . LEU A 1 274 ? 14.280 -16.510 2.501 1.00 57.44 274 LEU A N 1
ATOM 2189 C CA . LEU A 1 274 ? 15.068 -17.748 2.598 1.00 57.44 274 LEU A CA 1
ATOM 2190 C C . LEU A 1 274 ? 16.328 -17.882 1.707 1.00 57.44 274 LEU A C 1
ATOM 2192 O O . LEU A 1 274 ? 16.809 -18.994 1.523 1.00 57.44 274 LEU A O 1
ATOM 2196 N N . GLY A 1 275 ? 16.918 -16.785 1.210 1.00 55.16 275 GLY A N 1
ATOM 2197 C CA . GLY A 1 275 ? 18.155 -16.858 0.404 1.00 55.16 275 GLY A CA 1
ATOM 2198 C C . G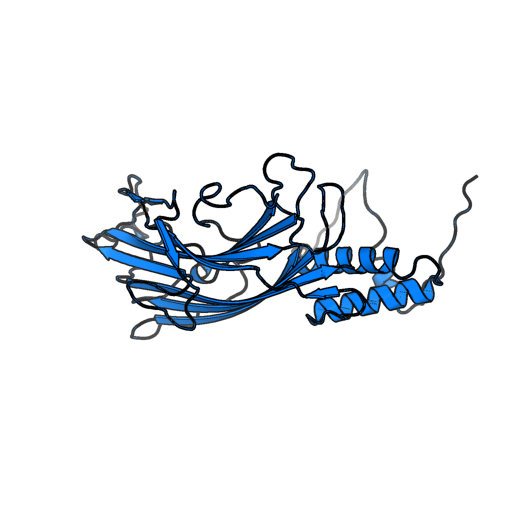LY A 1 275 ? 17.946 -17.510 -0.969 1.00 55.16 275 GLY A C 1
ATOM 2199 O O . GLY A 1 275 ? 18.823 -18.194 -1.491 1.00 55.16 275 GLY A O 1
ATOM 2200 N N . ASP A 1 276 ? 16.746 -17.346 -1.523 1.00 61.53 276 ASP A N 1
ATOM 2201 C CA . ASP A 1 276 ? 16.324 -17.996 -2.754 1.00 61.53 276 ASP A CA 1
ATOM 2202 C C . ASP A 1 276 ? 16.884 -17.336 -4.027 1.00 61.53 276 ASP A C 1
ATOM 2204 O O . ASP A 1 276 ? 16.741 -16.132 -4.233 1.00 61.53 276 ASP A O 1
ATOM 2208 N N . ASN A 1 277 ? 17.422 -18.160 -4.937 1.00 64.44 277 ASN A N 1
ATOM 2209 C CA . ASN A 1 277 ? 18.031 -17.730 -6.208 1.00 64.44 277 ASN A CA 1
ATOM 2210 C C . ASN A 1 277 ? 17.097 -17.824 -7.440 1.00 64.44 277 ASN A C 1
ATOM 2212 O O . ASN A 1 277 ? 17.541 -17.553 -8.552 1.00 64.44 277 ASN A O 1
ATOM 2216 N N . ASP A 1 278 ? 15.829 -18.228 -7.274 1.00 72.62 278 ASP A N 1
ATOM 2217 C CA . ASP A 1 278 ? 14.845 -18.380 -8.371 1.00 72.62 278 ASP A CA 1
ATOM 2218 C C . ASP A 1 278 ? 13.540 -17.642 -8.047 1.00 72.62 278 ASP A C 1
ATOM 2220 O O . ASP A 1 278 ? 12.477 -18.231 -7.823 1.00 72.62 278 ASP A O 1
ATOM 2224 N N . MET A 1 279 ? 13.628 -16.319 -7.943 1.00 81.62 279 MET A N 1
ATOM 2225 C CA . MET A 1 279 ? 12.468 -15.493 -7.644 1.00 81.62 279 MET A CA 1
ATOM 2226 C C . MET A 1 279 ? 11.709 -15.200 -8.936 1.00 81.62 279 MET A C 1
ATOM 2228 O O . MET A 1 279 ? 12.255 -14.650 -9.889 1.00 81.62 279 MET A O 1
ATOM 2232 N N . ARG A 1 280 ? 10.427 -15.566 -8.972 1.00 87.06 280 ARG A N 1
ATOM 2233 C CA . ARG A 1 280 ? 9.545 -15.363 -10.140 1.00 87.06 280 ARG A CA 1
ATOM 2234 C C . ARG A 1 280 ? 8.272 -14.609 -9.803 1.00 87.06 280 ARG A C 1
ATOM 2236 O O . ARG A 1 280 ? 7.436 -14.390 -10.676 1.00 87.06 280 ARG A O 1
ATOM 2243 N N . ARG A 1 281 ? 8.089 -14.258 -8.534 1.00 87.62 281 ARG A N 1
ATOM 2244 C CA . ARG A 1 281 ? 6.908 -13.559 -8.056 1.00 87.62 281 ARG A CA 1
ATOM 2245 C C . ARG A 1 281 ? 7.300 -12.381 -7.192 1.00 87.62 281 ARG A C 1
ATOM 2247 O O . ARG A 1 281 ? 8.233 -12.468 -6.395 1.00 87.62 281 ARG A O 1
ATOM 2254 N N . LEU A 1 282 ? 6.545 -11.306 -7.356 1.00 89.19 282 LEU A N 1
ATOM 2255 C CA . LEU A 1 282 ? 6.539 -10.163 -6.460 1.00 89.19 282 LEU A CA 1
ATOM 2256 C C . LEU A 1 282 ? 5.202 -10.155 -5.737 1.00 89.19 282 LEU A C 1
ATOM 2258 O O . LEU A 1 282 ? 4.157 -10.122 -6.385 1.00 89.19 282 LEU A O 1
ATOM 2262 N N . THR A 1 283 ? 5.242 -10.115 -4.413 1.00 89.44 283 THR A N 1
ATOM 2263 C CA . THR A 1 283 ? 4.049 -9.821 -3.625 1.00 89.44 283 THR A CA 1
ATOM 2264 C C . THR A 1 283 ? 4.158 -8.450 -3.008 1.00 89.44 283 THR A C 1
ATOM 2266 O O . THR A 1 283 ? 5.181 -8.108 -2.414 1.00 89.44 283 THR A O 1
ATOM 2269 N N . LEU A 1 284 ? 3.084 -7.685 -3.155 1.00 90.50 284 LEU A N 1
ATOM 2270 C CA . LEU A 1 284 ? 2.884 -6.398 -2.521 1.00 90.50 284 LEU A CA 1
ATOM 2271 C C . LEU A 1 284 ? 1.747 -6.524 -1.519 1.00 90.50 284 LEU A C 1
ATOM 2273 O O . LEU A 1 284 ? 0.707 -7.103 -1.828 1.00 90.50 284 LEU A O 1
ATOM 2277 N N . ARG A 1 285 ? 1.947 -5.967 -0.332 1.00 90.69 285 ARG A N 1
ATOM 2278 C CA . ARG A 1 285 ? 0.888 -5.750 0.645 1.00 90.69 285 ARG A CA 1
ATOM 2279 C C . ARG A 1 285 ? 0.814 -4.272 0.969 1.00 90.69 285 ARG A C 1
ATOM 2281 O O . ARG A 1 285 ? 1.848 -3.657 1.225 1.00 90.69 285 ARG A O 1
ATOM 2288 N N . ILE A 1 286 ? -0.389 -3.723 0.938 1.00 91.31 286 ILE A N 1
ATOM 2289 C CA . ILE A 1 286 ? -0.641 -2.297 1.124 1.00 91.31 286 ILE A CA 1
ATOM 2290 C C . ILE A 1 286 ? -1.655 -2.137 2.244 1.00 91.31 286 ILE A C 1
ATOM 2292 O O . ILE A 1 286 ? -2.670 -2.832 2.270 1.00 91.31 286 ILE A O 1
ATOM 2296 N N . ALA A 1 287 ? -1.339 -1.262 3.192 1.00 92.12 287 ALA A N 1
ATOM 2297 C CA . ALA A 1 287 ? -2.167 -1.030 4.361 1.00 92.12 287 ALA A CA 1
ATOM 2298 C C . ALA A 1 287 ? -2.051 0.411 4.858 1.00 92.12 287 ALA A C 1
ATOM 2300 O O . ALA A 1 287 ? -1.010 1.056 4.710 1.00 92.12 287 ALA A O 1
ATOM 2301 N N . THR A 1 288 ? -3.090 0.863 5.550 1.00 91.31 288 THR A N 1
ATOM 2302 C CA . THR A 1 288 ? -3.023 1.939 6.543 1.00 91.31 288 THR A CA 1
ATOM 2303 C C . THR A 1 288 ? -2.931 1.271 7.911 1.00 91.31 288 THR A C 1
ATOM 2305 O O . THR A 1 288 ? -3.920 0.666 8.328 1.00 91.31 288 THR A O 1
ATOM 2308 N N . PRO A 1 289 ? -1.779 1.285 8.597 1.00 88.81 289 PRO A N 1
ATOM 2309 C CA . PRO A 1 289 ? -1.642 0.454 9.788 1.00 88.81 289 PRO A CA 1
ATOM 2310 C C . PRO A 1 289 ? -2.507 0.961 10.954 1.00 88.81 289 PRO A C 1
ATOM 2312 O O . PRO A 1 289 ? -2.645 2.178 11.121 1.00 88.81 289 PRO A O 1
ATOM 2315 N N . PRO A 1 290 ? -3.086 0.049 11.754 1.00 89.00 290 PRO A N 1
ATOM 2316 C CA . PRO A 1 290 ? -4.080 0.385 12.764 1.00 89.00 290 PRO A CA 1
ATOM 2317 C C . PRO A 1 290 ? -3.475 1.073 13.990 1.00 89.00 290 PRO A C 1
ATOM 2319 O O . PRO A 1 290 ? -2.256 1.130 14.169 1.00 89.00 290 PRO A O 1
ATOM 2322 N N . SER A 1 291 ? -4.350 1.570 14.869 1.00 83.31 291 SER A N 1
ATOM 2323 C CA . SER A 1 291 ? -3.950 2.219 16.123 1.00 83.31 291 SER A CA 1
ATOM 2324 C C . SER A 1 291 ? -3.346 1.253 17.150 1.00 83.31 291 SER A C 1
ATOM 2326 O O . SER A 1 291 ? -2.658 1.691 18.068 1.00 83.31 291 SER A O 1
ATOM 2328 N N . MET A 1 292 ? -3.564 -0.057 16.987 1.00 86.31 292 MET A N 1
ATOM 2329 C CA . MET A 1 292 ? -3.106 -1.118 17.889 1.00 86.31 292 MET A CA 1
ATOM 2330 C C . MET A 1 292 ? -3.644 -0.981 19.319 1.00 86.31 292 MET A C 1
ATOM 2332 O O . MET A 1 292 ? -2.959 -1.343 20.276 1.00 86.31 292 MET A O 1
ATOM 2336 N N . GLY A 1 293 ? -4.861 -0.451 19.479 1.00 77.00 293 GLY A N 1
ATOM 2337 C CA . GLY A 1 293 ? -5.430 -0.134 20.797 1.00 77.00 293 GLY A CA 1
ATOM 2338 C C . GLY A 1 293 ? -4.729 1.032 21.512 1.00 77.00 293 GLY A C 1
ATOM 2339 O O . GLY A 1 293 ? -5.095 1.396 22.628 1.00 77.00 293 GLY A O 1
ATOM 2340 N N . MET A 1 294 ? -3.751 1.655 20.847 1.00 73.62 294 MET A N 1
ATOM 2341 C CA . MET A 1 294 ? -2.876 2.689 21.377 1.00 73.62 294 MET A CA 1
ATOM 2342 C C . MET A 1 294 ? -3.141 4.015 20.666 1.00 73.62 294 MET A C 1
ATOM 2344 O O . MET A 1 294 ? -2.330 4.449 19.852 1.00 73.62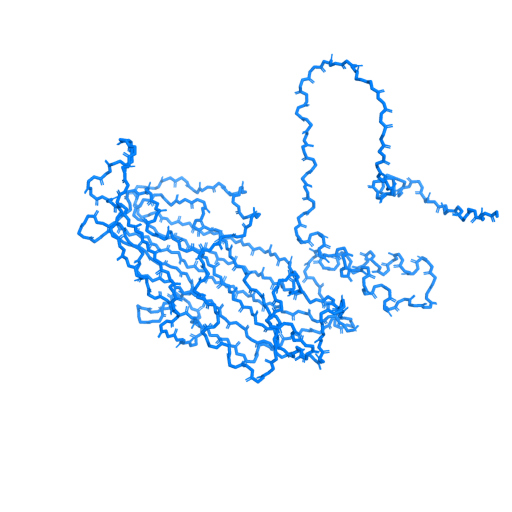 294 MET A O 1
ATOM 2348 N N . TYR A 1 295 ? -4.244 4.702 20.972 1.00 58.88 295 TYR A N 1
ATOM 2349 C CA . TYR A 1 295 ? -4.300 6.157 20.788 1.00 58.88 295 TYR A CA 1
ATOM 2350 C C . TYR A 1 295 ? -5.458 6.821 21.546 1.00 58.88 295 TYR A C 1
ATOM 2352 O O . TYR A 1 295 ? -6.621 6.511 21.320 1.00 58.88 295 TYR A O 1
ATOM 2360 N N . GLY A 1 296 ? -5.100 7.791 22.397 1.00 48.28 296 GLY A N 1
ATOM 2361 C CA . GLY A 1 296 ? -5.981 8.654 23.187 1.00 48.28 296 GLY A CA 1
ATOM 2362 C C . GLY A 1 296 ? -6.536 9.834 22.394 1.00 48.28 296 GLY A C 1
ATOM 2363 O O . GLY A 1 296 ? -6.126 10.981 22.559 1.00 48.28 296 GLY A O 1
ATOM 2364 N N . SER A 1 297 ? -7.496 9.535 21.541 1.00 51.56 297 SER A N 1
ATOM 2365 C CA . SER A 1 297 ? -8.557 10.470 21.175 1.00 51.56 297 SER A CA 1
ATOM 2366 C C . SER A 1 297 ? -9.805 9.969 21.887 1.00 51.56 297 SER A C 1
ATOM 2368 O O . SER A 1 297 ? -9.980 8.754 21.927 1.00 51.56 297 SER A O 1
ATOM 2370 N N . ARG A 1 298 ? -10.633 10.846 22.464 1.00 70.25 298 ARG A N 1
ATOM 2371 C CA . ARG A 1 298 ? -11.881 10.471 23.162 1.00 70.25 298 ARG A CA 1
ATOM 2372 C C . ARG A 1 298 ? -12.939 10.016 22.140 1.00 70.25 298 ARG A C 1
ATOM 2374 O O . ARG A 1 298 ? -13.974 10.646 21.962 1.00 70.25 298 ARG A O 1
ATOM 2381 N N . ASN A 1 299 ? -12.565 9.027 21.344 1.00 80.19 299 ASN A N 1
ATOM 2382 C CA . ASN A 1 299 ? -13.323 8.494 20.243 1.00 80.19 299 ASN A CA 1
ATOM 2383 C C . ASN A 1 299 ? -14.095 7.289 20.758 1.00 80.19 299 ASN A C 1
ATOM 2385 O O . ASN A 1 299 ? -13.513 6.348 21.295 1.00 80.19 299 ASN A O 1
ATOM 2389 N N . ASP A 1 300 ? -15.401 7.311 20.548 1.00 88.62 300 ASP A N 1
ATOM 2390 C CA . ASP A 1 300 ? -16.250 6.142 20.747 1.00 88.62 300 ASP A CA 1
ATOM 2391 C C . ASP A 1 300 ? -16.089 5.196 19.557 1.00 88.62 300 ASP A C 1
ATOM 2393 O O . ASP A 1 300 ? -16.060 3.982 19.727 1.00 88.62 300 ASP A O 1
ATOM 2397 N N . GLU A 1 301 ? -15.899 5.762 18.362 1.00 90.88 301 GLU A N 1
ATOM 2398 C CA . GLU A 1 301 ? -15.721 5.039 17.107 1.00 90.88 301 GLU A CA 1
ATOM 2399 C C . GLU A 1 301 ? -14.727 5.772 16.202 1.00 90.88 301 GLU A C 1
ATOM 2401 O O . GLU A 1 301 ? -14.715 7.006 16.128 1.00 90.88 301 GLU A O 1
ATOM 2406 N N . ALA A 1 302 ? -13.902 5.004 15.491 1.00 91.44 302 ALA A N 1
ATOM 2407 C CA . ALA A 1 302 ? -13.062 5.498 14.411 1.00 91.44 302 ALA A CA 1
ATOM 2408 C C . ALA A 1 302 ? -12.922 4.449 13.310 1.00 91.44 302 ALA A C 1
ATOM 2410 O O . ALA A 1 302 ? -12.796 3.252 13.571 1.00 91.44 302 ALA A O 1
ATOM 2411 N N . GLN A 1 303 ? -12.870 4.918 12.073 1.00 93.62 303 GLN A N 1
ATOM 2412 C CA . GLN A 1 303 ? -12.641 4.106 10.896 1.00 93.62 303 GLN A CA 1
ATOM 2413 C C . GLN A 1 303 ? -11.673 4.823 9.963 1.00 93.62 303 GLN A C 1
ATOM 2415 O O . GLN A 1 303 ? -11.785 6.026 9.734 1.00 93.62 303 GLN A O 1
ATOM 2420 N N . VAL A 1 304 ? -10.740 4.063 9.402 1.00 93.00 304 VAL A N 1
ATOM 2421 C CA . VAL A 1 304 ? -9.870 4.494 8.311 1.00 93.00 304 VAL A CA 1
ATOM 2422 C C . VAL A 1 304 ? -10.044 3.518 7.167 1.00 93.00 304 VAL A C 1
ATOM 2424 O O . VAL A 1 304 ? -9.894 2.314 7.354 1.00 93.00 304 VAL A O 1
ATOM 2427 N N . ILE A 1 305 ? -10.328 4.040 5.983 1.00 94.56 305 ILE A N 1
ATOM 2428 C CA . ILE A 1 305 ? -10.431 3.291 4.735 1.00 94.56 305 ILE A CA 1
ATOM 2429 C C . ILE A 1 305 ? -9.426 3.880 3.753 1.00 94.56 305 ILE A C 1
ATOM 2431 O O . ILE A 1 305 ? -9.242 5.096 3.692 1.00 94.56 305 ILE A O 1
ATOM 2435 N N . HIS A 1 306 ? -8.773 3.032 2.967 1.00 92.38 306 HIS A N 1
ATOM 2436 C CA . HIS A 1 306 ? -7.978 3.473 1.834 1.00 92.38 306 HIS A CA 1
ATOM 2437 C C . HIS A 1 306 ? -8.391 2.766 0.550 1.00 92.38 306 HIS A C 1
ATOM 2439 O O . HIS A 1 306 ? -8.741 1.590 0.562 1.00 92.38 306 HIS A O 1
ATOM 2445 N N . HIS A 1 307 ? -8.308 3.510 -0.547 1.00 92.25 307 HIS A N 1
ATOM 2446 C CA . HIS A 1 307 ? -8.466 3.023 -1.909 1.00 92.25 307 HIS A CA 1
ATOM 2447 C C . HIS A 1 307 ? -7.225 3.381 -2.699 1.00 92.25 307 HIS A C 1
ATOM 2449 O O . HIS A 1 307 ? -6.756 4.519 -2.635 1.00 92.25 307 HIS A O 1
ATOM 2455 N N . GLU A 1 308 ? -6.712 2.445 -3.483 1.00 91.50 308 GLU A N 1
ATOM 2456 C CA . GLU A 1 308 ? -5.498 2.677 -4.240 1.00 91.50 308 GLU A CA 1
ATOM 2457 C C . GLU A 1 308 ? -5.484 1.997 -5.606 1.00 91.50 308 GLU A C 1
ATOM 2459 O O . GLU A 1 308 ? -5.963 0.879 -5.813 1.00 91.50 308 GLU A O 1
ATOM 2464 N N . THR A 1 309 ? -4.853 2.691 -6.546 1.00 92.56 309 THR A N 1
ATOM 2465 C CA . THR A 1 309 ? -4.435 2.144 -7.829 1.00 92.56 309 THR A CA 1
ATOM 2466 C C . THR A 1 309 ? -2.953 1.819 -7.746 1.00 92.56 309 THR A C 1
ATOM 2468 O O . THR A 1 309 ? -2.125 2.693 -7.481 1.00 92.56 309 THR A O 1
ATOM 2471 N N . VAL A 1 310 ? -2.616 0.554 -7.992 1.00 93.94 310 VAL A N 1
ATOM 2472 C CA . VAL A 1 310 ? -1.237 0.063 -7.992 1.00 93.94 310 VAL A CA 1
ATOM 2473 C C . VAL A 1 310 ? -0.864 -0.338 -9.401 1.00 93.94 310 VAL A C 1
ATOM 2475 O O . VAL A 1 310 ? -1.533 -1.168 -10.011 1.00 93.94 310 VAL A O 1
ATOM 2478 N N . LYS A 1 311 ? 0.239 0.216 -9.892 1.00 95.88 311 LYS A N 1
ATOM 2479 C CA . LYS A 1 311 ? 0.872 -0.223 -11.132 1.00 95.88 311 LYS A CA 1
ATOM 2480 C C . LYS A 1 311 ? 2.296 -0.655 -10.851 1.00 95.88 311 LYS A C 1
ATOM 2482 O O . LYS A 1 311 ? 3.050 0.059 -10.187 1.00 95.88 311 LYS A O 1
ATOM 2487 N N . VAL A 1 312 ? 2.664 -1.823 -11.360 1.00 96.31 312 VAL A N 1
ATOM 2488 C CA . VAL A 1 312 ? 4.021 -2.353 -11.240 1.00 96.31 312 VAL A CA 1
ATOM 2489 C C . VAL A 1 312 ? 4.662 -2.364 -12.613 1.00 96.31 312 VAL A C 1
ATOM 2491 O O . VAL A 1 312 ? 4.084 -2.901 -13.553 1.00 96.31 312 VAL A O 1
ATOM 2494 N N . TYR A 1 313 ? 5.863 -1.804 -12.722 1.00 96.88 313 TYR A N 1
ATOM 2495 C CA . TYR A 1 313 ? 6.619 -1.776 -13.966 1.00 96.88 313 TYR A CA 1
ATOM 2496 C C . TYR A 1 313 ? 7.959 -2.484 -13.808 1.00 96.88 313 TYR A C 1
ATOM 2498 O O . TYR A 1 313 ? 8.723 -2.236 -12.874 1.00 96.88 313 TYR A O 1
ATOM 2506 N N . TRP A 1 314 ? 8.243 -3.357 -14.762 1.00 95.06 314 TRP A N 1
ATOM 2507 C CA . TRP A 1 314 ? 9.471 -4.122 -14.888 1.00 95.06 314 TRP A CA 1
ATOM 2508 C C . TRP A 1 314 ? 10.367 -3.495 -15.955 1.00 95.06 314 TRP A C 1
ATOM 2510 O O . TRP A 1 314 ? 9.924 -3.308 -17.089 1.00 95.06 314 TRP A O 1
ATOM 2520 N N . ALA A 1 315 ? 11.609 -3.149 -15.613 1.00 95.00 315 ALA A N 1
ATOM 2521 C CA . ALA A 1 315 ? 12.560 -2.638 -16.600 1.00 95.00 315 ALA A CA 1
ATOM 2522 C C . ALA A 1 315 ? 13.002 -3.767 -17.549 1.00 95.00 315 ALA A C 1
ATOM 2524 O O . ALA A 1 315 ? 13.319 -4.864 -17.095 1.00 95.00 315 ALA A O 1
ATOM 2525 N N . LYS A 1 316 ? 13.021 -3.523 -18.860 1.00 92.50 316 LYS A N 1
ATOM 2526 C CA . LYS A 1 316 ? 13.397 -4.537 -19.860 1.00 92.50 316 LYS A CA 1
ATOM 2527 C C . LYS A 1 316 ? 14.911 -4.634 -20.023 1.00 92.50 316 LYS A C 1
ATOM 2529 O O . LYS A 1 316 ? 15.526 -3.596 -20.353 1.00 92.50 316 LYS A O 1
#

Radius of gyration: 24.07 Å; chains: 1; bounding box: 71×58×62 Å

pLDDT: mean 77.12, std 20.23, range [24.05, 97.5]

Secondary structure (DSSP, 8-state):
----------GGGHHHHTTTS-------------S-------PPPPHHHHHHHHHHHHHHHHH-TTS-HHHHHHHHHHHHHHHHHT---TTTEEEEPEEEEEEEEEPPEEEE--SPPPGGG--TTSB-EEEE-----EEEEPPSSSB-SSSBPSEEEEEEETTEEEEEEEEEEEEEEEEEEEE-SS----EEEEEEEEEEEEESS---GGGG--EEEEEEE-SSS--SSSS-------TTSSSS-PPPPPPSS-EEEEEEEEEEEETTSS-BSTT-S-EEEEEEEEE----TT------SEEEEEEEEEEEEEEE-

Sequence (316 aa):
MAKTQGMLVPPSLIDQFLKNLVPSKGLSKIRVRPSVRIAEQRPEPSYTTRFISFAAAWLTAKWTANASKVEESQFYSAVWQEMRAGVFNPAYWQELTPSSDLAEYATPTVTDFDRSLPAQYNDPAHQPSICTYKNITRTYPTPADNGTPENPATGWAGATLDQVWRDLYHVQRKLVYSLPTVTSDIDDRPIAVHVEMTIAAAATQRGNRNWFAFAVERYLHRAVTTIEGYKGAITHWAPEDWYKFQLPPESAGQWDATISRKFLDSARHKAHLLGDNDMRRLTLRIATPPSMGMYGSRNDEAQVIHHETVKVYWAK